Protein 6RJI (pdb70)

Structure (mmCIF, N/CA/C/O backbone):
data_6RJI
#
_entry.id   6RJI
#
_cell.length_a   30.266
_cell.length_b   43.460
_cell.length_c   126.343
_cell.angle_alpha   90.00
_cell.angle_beta   90.00
_cell.angle_gamma   90.00
#
_symmetry.space_group_name_H-M  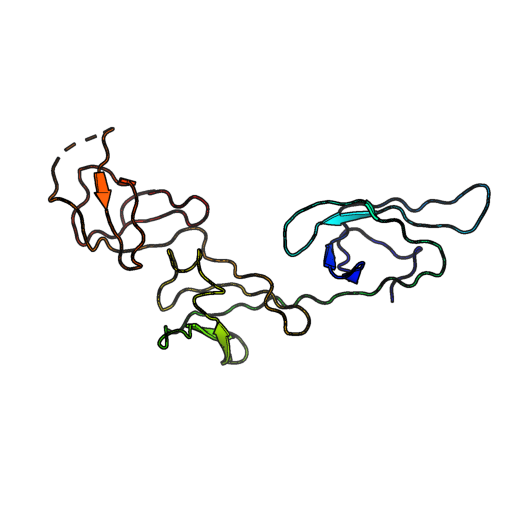 'P 21 21 21'
#
loop_
_entity.id
_entity.type
_entity.pdbx_description
1 polymer 'Elongation factor P'
2 water water
#
loop_
_atom_site.group_PDB
_atom_site.id
_atom_site.type_symbol
_atom_site.label_atom_id
_atom_site.label_alt_id
_atom_site.label_comp_id
_atom_site.label_asym_id
_atom_site.label_entity_id
_atom_site.label_seq_id
_atom_site.pdbx_PDB_ins_code
_atom_site.Cartn_x
_atom_site.Cartn_y
_atom_site.Cartn_z
_atom_site.occupancy
_atom_site.B_iso_or_equiv
_atom_site.auth_seq_id
_atom_site.auth_comp_id
_atom_site.auth_asym_id
_atom_site.auth_atom_id
_atom_site.pdbx_PDB_model_num
ATOM 1 N N . MET A 1 1 ? 15.393 -30.289 41.018 1.00 34.14 1 MET A N 1
ATOM 2 C CA . MET A 1 1 ? 15.750 -28.997 40.458 1.00 30.60 1 MET A CA 1
ATOM 3 C C . MET A 1 1 ? 17.232 -28.899 40.065 1.00 27.89 1 MET A C 1
ATOM 4 O O . MET A 1 1 ? 17.934 -29.883 40.092 1.00 31.84 1 MET A O 1
ATOM 6 N N . ILE A 1 2 ? 17.675 -27.707 39.670 1.00 27.82 2 ILE A N 1
ATOM 7 C CA . ILE A 1 2 ? 19.005 -27.487 39.102 1.00 28.93 2 ILE A CA 1
ATOM 8 C C . ILE A 1 2 ? 19.957 -26.984 40.193 1.00 30.16 2 ILE A C 1
ATOM 9 O O . ILE A 1 2 ? 19.645 -26.021 40.902 1.00 32.47 2 ILE A O 1
ATOM 14 N N . SER A 1 3 ? 21.125 -27.623 40.323 1.00 31.49 3 SER A N 1
ATOM 15 C CA . SER A 1 3 ? 22.150 -27.182 41.267 1.00 33.94 3 SER A CA 1
ATOM 16 C C . SER A 1 3 ? 22.930 -25.986 40.730 1.00 32.11 3 SER A C 1
ATOM 17 O O . SER A 1 3 ? 23.079 -25.807 39.517 1.00 33.08 3 SER A O 1
ATOM 20 N N . VAL A 1 4 ? 23.450 -25.167 41.651 1.00 30.68 4 VAL A N 1
ATOM 21 C CA . VAL A 1 4 ? 24.263 -24.025 41.261 1.00 31.83 4 VAL A CA 1
ATOM 22 C C . VAL A 1 4 ? 25.553 -24.437 40.573 1.00 30.18 4 VAL A C 1
ATOM 23 O O . VAL A 1 4 ? 26.231 -23.592 39.991 1.00 32.53 4 VAL A O 1
ATOM 27 N N . ASN A 1 5 ? 25.911 -25.715 40.624 1.00 29.13 5 ASN A N 1
ATOM 28 C CA . ASN A 1 5 ? 27.114 -26.206 39.977 1.00 28.60 5 ASN A CA 1
ATOM 29 C C . ASN A 1 5 ? 26.843 -26.771 38.586 1.00 29.58 5 ASN A C 1
ATOM 30 O O . ASN A 1 5 ? 27.786 -27.211 37.920 1.00 33.39 5 ASN A O 1
ATOM 35 N N . ASP A 1 6 ? 25.587 -26.738 38.120 1.00 27.08 6 ASP A N 1
ATOM 36 C CA . ASP A 1 6 ? 25.175 -27.375 36.867 1.00 31.75 6 ASP A CA 1
ATOM 37 C C . ASP A 1 6 ? 24.502 -26.420 35.881 1.00 28.27 6 ASP A C 1
ATOM 38 O O . ASP A 1 6 ? 23.769 -26.879 35.001 1.00 32.80 6 ASP A O 1
ATOM 43 N N . PHE A 1 7 ? 24.722 -25.111 35.992 1.00 25.48 7 PHE A N 1
ATOM 44 C CA . PHE A 1 7 ? 24.146 -24.177 35.024 1.00 24.50 7 PHE A CA 1
ATOM 45 C C . PHE A 1 7 ? 24.815 -24.306 33.656 1.00 22.74 7 PHE A C 1
ATOM 46 O O . PHE A 1 7 ? 25.987 -24.680 33.551 1.00 23.69 7 PHE A O 1
ATOM 54 N N . LYS A 1 8 ? 24.050 -23.982 32.600 1.00 20.89 8 LYS A N 1
ATOM 55 C CA . LYS A 1 8 ? 24.593 -23.829 31.251 1.00 22.88 8 LYS A CA 1
ATOM 56 C C . LYS A 1 8 ? 23.786 -22.770 30.509 1.00 18.23 8 LYS A C 1
ATOM 57 O O . LYS A 1 8 ? 22.628 -22.496 30.837 1.00 21.10 8 LYS A O 1
ATOM 63 N N . THR A 1 9 ? 24.384 -22.205 29.461 1.00 21.94 9 THR A N 1
ATOM 64 C CA . THR A 1 9 ? 23.664 -21.224 28.654 1.00 22.91 9 THR A CA 1
ATOM 65 C C . THR A 1 9 ? 22.427 -21.865 28.018 1.00 21.42 9 THR A C 1
ATOM 66 O O . THR A 1 9 ? 22.504 -22.953 27.436 1.00 23.76 9 THR A O 1
ATOM 70 N N . GLY A 1 10 ? 21.272 -21.199 28.145 1.00 19.95 10 GLY A N 1
ATOM 71 C CA . GLY A 1 10 ? 20.046 -21.638 27.508 1.00 20.98 10 GLY A CA 1
ATOM 72 C C . GLY A 1 10 ? 19.043 -22.368 28.392 1.00 19.93 10 GLY A C 1
ATOM 73 O O . GLY A 1 10 ? 17.939 -22.679 27.916 1.00 23.37 10 GLY A O 1
ATOM 74 N N . LEU A 1 11 ? 19.367 -22.658 29.653 1.00 18.57 11 LEU A N 1
ATOM 75 C CA . LEU A 1 11 ? 18.381 -23.308 30.524 1.00 18.95 11 LEU A CA 1
ATOM 76 C C . LEU A 1 11 ? 17.158 -22.415 30.748 1.00 17.28 11 LEU A C 1
ATOM 77 O O . LEU A 1 11 ? 17.270 -21.184 30.822 1.00 19.01 11 LEU A O 1
ATOM 82 N N A THR A 1 12 ? 15.980 -23.044 30.851 0.80 17.34 12 THR A N 1
ATOM 83 N N B THR A 1 12 ? 15.990 -23.043 30.884 0.20 16.74 12 THR A N 1
ATOM 84 C CA A THR A 1 12 ? 14.736 -22.338 31.159 0.80 18.80 12 THR A CA 1
ATOM 85 C CA B THR A 1 12 ? 14.741 -22.339 31.159 0.20 16.71 12 THR A CA 1
ATOM 86 C C A THR A 1 12 ? 14.287 -22.644 32.593 0.80 18.53 12 THR A C 1
ATOM 87 C C B THR A 1 12 ? 14.267 -22.671 32.572 0.20 15.86 12 THR A C 1
ATOM 88 O O A THR A 1 12 ? 14.261 -23.809 33.013 0.80 19.98 12 THR A O 1
ATOM 89 O O B THR A 1 12 ? 14.159 -23.849 32.934 0.20 16.45 12 THR A O 1
ATOM 96 N N A ILE A 1 13 ? 13.957 -21.588 33.349 0.80 18.15 13 ILE A N 1
ATOM 97 N N B ILE A 1 13 ? 13.987 -21.633 33.368 0.20 16.92 13 ILE A N 1
ATOM 98 C CA A ILE A 1 13 ? 13.727 -21.689 34.791 0.80 18.15 13 ILE A CA 1
ATOM 99 C CA B ILE A 1 13 ? 13.678 -21.784 34.789 0.20 17.88 13 ILE A CA 1
ATOM 100 C C A ILE A 1 13 ? 12.560 -20.799 35.225 0.80 18.33 13 ILE A C 1
ATOM 101 C C B ILE A 1 13 ? 12.492 -20.900 35.168 0.20 18.36 13 ILE A C 1
ATOM 102 O O A ILE A 1 13 ? 12.235 -19.791 34.590 0.80 18.24 13 ILE A O 1
ATOM 103 O O B ILE A 1 13 ? 12.082 -20.008 34.425 0.20 18.14 13 ILE A O 1
ATOM 112 N N . SER A 1 14 ? 11.956 -21.159 36.362 1.00 19.68 14 SER A N 1
ATOM 113 C CA . SER A 1 14 ? 10.917 -20.341 36.998 1.00 19.51 14 SER A CA 1
ATOM 114 C C . SER A 1 14 ? 11.448 -19.767 38.311 1.00 22.44 14 SER A C 1
ATOM 115 O O . SER A 1 14 ? 11.864 -20.526 39.195 1.00 24.60 14 SER A O 1
ATOM 118 N N . VAL A 1 15 ? 11.416 -18.438 38.448 1.00 20.42 15 VAL A N 1
ATOM 119 C CA . VAL A 1 15 ? 11.849 -17.772 39.683 1.00 20.69 15 VAL A CA 1
ATOM 120 C C . VAL A 1 15 ? 11.116 -16.437 39.829 1.00 21.51 15 VAL A C 1
ATOM 121 O O . VAL A 1 15 ? 10.839 -15.754 38.839 1.00 20.32 15 VAL A O 1
ATOM 125 N N . ASP A 1 16 ? 10.780 -16.075 41.075 1.00 23.88 16 ASP A N 1
ATOM 126 C CA . ASP A 1 16 ? 10.118 -14.800 41.375 1.00 24.28 16 ASP A CA 1
ATOM 127 C C . ASP A 1 16 ? 8.855 -14.595 40.530 1.00 23.25 16 ASP A C 1
ATOM 128 O O . ASP A 1 16 ? 8.560 -13.492 40.059 1.00 26.46 16 ASP A O 1
ATOM 133 N N . ASN A 1 17 ? 8.101 -15.679 40.341 1.00 22.47 17 ASN A N 1
ATOM 134 C CA . ASN A 1 17 ? 6.808 -15.640 39.649 1.00 23.01 17 ASN A CA 1
ATOM 135 C C . ASN A 1 17 ? 6.904 -15.142 38.204 1.00 23.98 17 ASN A C 1
ATOM 136 O O . ASN A 1 17 ? 6.007 -14.466 37.690 1.00 26.43 17 ASN A O 1
ATOM 141 N N . ALA A 1 18 ? 8.000 -15.510 37.545 1.00 20.85 18 ALA A N 1
ATOM 142 C CA . ALA A 1 18 ? 8.212 -15.286 36.118 1.00 21.66 18 ALA A CA 1
ATOM 143 C C . ALA A 1 18 ? 8.964 -16.484 35.548 1.00 19.12 18 ALA A C 1
ATOM 144 O O . ALA A 1 18 ? 9.535 -17.288 36.291 1.00 19.50 18 ALA A O 1
ATOM 146 N N . ILE A 1 19 ? 8.947 -16.617 34.216 1.00 17.91 19 ILE A N 1
ATOM 147 C CA . ILE A 1 19 ? 9.718 -17.657 33.530 1.00 17.90 19 ILE A CA 1
ATOM 148 C C . ILE A 1 19 ? 10.805 -16.999 32.686 1.00 17.15 19 ILE A C 1
ATOM 149 O O . ILE A 1 19 ? 10.596 -15.914 32.120 1.00 16.97 19 ILE A O 1
ATOM 154 N N . TRP A 1 20 ? 11.973 -17.646 32.627 1.00 16.96 20 TRP A N 1
ATOM 155 C CA . TRP A 1 20 ? 13.197 -17.005 32.145 1.00 15.99 20 TRP A CA 1
ATOM 156 C C . TRP A 1 20 ? 14.086 -17.988 31.392 1.00 14.67 20 TRP A C 1
ATOM 157 O O . TRP A 1 20 ? 14.067 -19.205 31.644 1.00 16.77 20 TRP A O 1
ATOM 168 N N . LYS A 1 21 ? 14.915 -17.421 30.502 1.00 16.37 21 LYS A N 1
ATOM 169 C CA . LYS A 1 21 ? 16.023 -18.132 29.860 1.00 15.45 21 LYS A CA 1
ATOM 170 C C . LYS A 1 21 ? 17.370 -17.573 30.336 1.00 15.21 21 LYS A C 1
ATOM 171 O O . LYS A 1 21 ? 17.553 -16.353 30.431 1.00 16.64 21 LYS A O 1
ATOM 177 N N A VAL A 1 22 ? 18.298 -18.475 30.659 0.73 16.24 22 VAL A N 1
ATOM 178 N N B VAL A 1 22 ? 18.320 -18.461 30.625 0.27 17.57 22 VAL A N 1
ATOM 179 C CA A VAL A 1 22 ? 19.665 -18.093 31.031 0.73 15.92 22 VAL A CA 1
ATOM 180 C CA B VAL A 1 22 ? 19.637 -18.040 31.114 0.27 19.16 22 VAL A CA 1
ATOM 181 C C A VAL A 1 22 ? 20.404 -17.631 29.772 0.73 17.68 22 VAL A C 1
ATOM 182 C C B VAL A 1 22 ? 20.461 -17.570 29.915 0.27 19.92 22 VAL A C 1
ATOM 183 O O A VAL A 1 22 ? 20.707 -18.447 28.890 0.73 21.34 22 VAL A O 1
ATOM 184 O O B VAL A 1 22 ? 20.966 -18.392 29.148 0.27 20.10 22 VAL A O 1
ATOM 191 N N A ILE A 1 23 ? 20.716 -16.330 29.701 0.73 15.77 23 ILE A N 1
ATOM 192 N N B ILE A 1 23 ? 20.611 -16.248 29.754 0.27 20.23 23 ILE A N 1
ATOM 193 C CA A ILE A 1 23 ? 21.443 -15.739 28.562 0.73 18.81 23 ILE A CA 1
ATOM 194 C CA B ILE A 1 23 ? 21.497 -15.711 28.715 0.27 23.15 23 ILE A CA 1
ATOM 195 C C A ILE A 1 23 ? 22.958 -15.845 28.736 0.73 15.11 23 ILE A C 1
ATOM 196 C C B ILE A 1 23 ? 22.939 -16.100 29.007 0.27 24.79 23 ILE A C 1
ATOM 197 O O A ILE A 1 23 ? 23.691 -15.969 27.743 0.73 16.12 23 ILE A O 1
ATOM 198 O O B ILE A 1 23 ? 23.588 -16.810 28.230 0.27 24.95 23 ILE A O 1
ATOM 207 N N A ASP A 1 24 ? 23.438 -15.801 29.984 0.73 15.40 24 ASP A N 1
ATOM 208 N N B ASP A 1 24 ? 23.460 -15.620 30.133 0.27 24.42 24 ASP A N 1
ATOM 209 C CA A ASP A 1 24 ? 24.849 -15.815 30.358 0.73 15.17 24 ASP A CA 1
ATOM 210 C CA B ASP A 1 24 ? 24.852 -15.799 30.504 0.27 25.01 24 ASP A CA 1
ATOM 211 C C A ASP A 1 24 ? 24.872 -16.028 31.866 0.73 15.88 24 ASP A C 1
ATOM 212 C C B ASP A 1 24 ? 24.917 -15.881 32.020 0.27 23.94 24 ASP A C 1
ATOM 213 O O A ASP A 1 24 ? 23.855 -15.826 32.536 0.73 15.30 24 ASP A O 1
ATOM 214 O O B ASP A 1 24 ? 24.054 -15.341 32.718 0.27 24.21 24 ASP A O 1
ATOM 223 N N A PHE A 1 25 ? 26.028 -16.437 32.392 0.73 16.28 25 PHE A N 1
ATOM 224 N N B PHE A 1 25 ? 25.940 -16.564 32.526 0.27 21.70 25 PHE A N 1
ATOM 225 C CA A PHE A 1 25 ? 26.156 -16.596 33.845 0.73 16.21 25 PHE A CA 1
ATOM 226 C CA B PHE A 1 25 ? 26.103 -16.706 33.966 0.27 18.97 25 PHE A CA 1
ATOM 227 C C A PHE A 1 25 ? 27.623 -16.751 34.220 0.73 17.13 25 PHE A C 1
ATOM 228 C C B PHE A 1 25 ? 27.586 -16.706 34.311 0.27 21.52 25 PHE A C 1
ATOM 229 O O A PHE A 1 25 ? 28.459 -17.123 33.391 0.73 18.70 25 PHE A O 1
ATOM 230 O O B PHE A 1 25 ? 28.451 -16.726 33.433 0.27 24.41 25 PHE A O 1
ATOM 245 N N A GLN A 1 26 ? 27.910 -16.510 35.507 0.73 16.81 26 GLN A N 1
ATOM 246 N N B GLN A 1 26 ? 27.868 -16.679 35.614 0.27 22.12 26 GLN A N 1
ATOM 247 C CA A GLN A 1 26 ? 29.229 -16.741 36.099 0.73 21.88 26 GLN A CA 1
ATOM 248 C CA B GLN A 1 26 ? 29.239 -16.734 36.118 0.27 23.63 26 GLN A CA 1
ATOM 249 C C A GLN A 1 26 ? 29.076 -17.649 37.316 0.73 20.85 26 GLN A C 1
ATOM 250 C C B GLN A 1 26 ? 29.215 -17.531 37.416 0.27 21.47 26 GLN A C 1
ATOM 251 O O A GLN A 1 26 ? 28.243 -17.385 38.192 0.73 22.58 26 GLN A O 1
ATOM 252 O O B GLN A 1 26 ? 28.642 -17.076 38.414 0.27 20.21 26 GLN A O 1
ATOM 263 N N A HIS A 1 27 ? 29.882 -18.709 37.378 0.73 20.52 27 HIS A N 1
ATOM 264 N N B HIS A 1 27 ? 29.821 -18.717 37.401 0.27 19.80 27 HIS A N 1
ATOM 265 C CA A HIS A 1 27 ? 29.975 -19.541 38.583 0.73 21.08 27 HIS A CA 1
ATOM 266 C CA B HIS A 1 27 ? 29.935 -19.534 38.607 0.27 18.13 27 HIS A CA 1
ATOM 267 C C A HIS A 1 27 ? 31.044 -18.935 39.489 0.73 21.57 27 HIS A C 1
ATOM 268 C C B HIS A 1 27 ? 31.029 -18.952 39.495 0.27 19.23 27 HIS A C 1
ATOM 269 O O A HIS A 1 27 ? 32.216 -18.871 39.109 0.73 25.13 27 HIS A O 1
ATOM 270 O O B HIS A 1 27 ? 32.204 -18.943 39.116 0.27 20.36 27 HIS A O 1
ATOM 283 N N . VAL A 1 28 ? 30.644 -18.466 40.670 1.00 19.57 28 VAL A N 1
ATOM 284 C CA . VAL A 1 28 ? 31.545 -17.735 41.571 1.00 19.60 28 VAL A CA 1
ATOM 285 C C . VAL A 1 28 ? 32.004 -18.631 42.716 1.00 19.86 28 VAL A C 1
ATOM 286 O O . VAL A 1 28 ? 31.181 -19.263 43.399 1.00 21.53 28 VAL A O 1
ATOM 290 N N A LYS A 1 29 ? 33.318 -18.694 42.922 0.48 24.43 29 LYS A N 1
ATOM 291 N N B LYS A 1 29 ? 33.316 -18.630 42.968 0.52 22.91 29 LYS A N 1
ATOM 292 C CA A LYS A 1 29 ? 33.929 -19.528 43.953 0.48 29.34 29 LYS A CA 1
ATOM 293 C CA B LYS A 1 29 ? 33.936 -19.303 44.109 0.52 26.51 29 LYS A CA 1
ATOM 294 C C A LYS A 1 29 ? 34.544 -18.593 44.984 0.48 31.10 29 LYS A C 1
ATOM 295 C C B LYS A 1 29 ? 34.511 -18.249 45.054 0.52 24.80 29 LYS A C 1
ATOM 296 O O A LYS A 1 29 ? 35.707 -18.187 44.846 0.48 34.64 29 LYS A O 1
ATOM 297 O O B LYS A 1 29 ? 35.571 -17.666 44.768 0.52 28.70 29 LYS A O 1
ATOM 308 N N A PRO A 1 30 ? 33.813 -18.214 46.029 0.48 32.88 30 PRO A N 1
ATOM 309 N N B PRO A 1 30 ? 33.853 -17.958 46.185 0.52 22.32 30 PRO A N 1
ATOM 310 C CA A PRO A 1 30 ? 34.314 -17.174 46.931 0.48 34.82 30 PRO A CA 1
ATOM 311 C CA B PRO A 1 30 ? 34.324 -16.869 47.057 0.52 23.94 30 PRO A CA 1
ATOM 312 C C A PRO A 1 30 ? 35.468 -17.655 47.796 0.48 37.43 30 PRO A C 1
ATOM 313 C C B PRO A 1 30 ? 35.449 -17.282 47.998 0.52 25.89 30 PRO A C 1
ATOM 314 O O A PRO A 1 30 ? 35.607 -18.844 48.113 0.48 36.50 30 PRO A O 1
ATOM 315 O O B PRO A 1 30 ? 35.216 -17.853 49.069 0.52 28.11 30 PRO A O 1
ATOM 322 N N A GLY A 1 31 ? 36.311 -16.679 48.159 0.48 38.99 31 GLY A N 1
ATOM 323 N N B GLY A 1 31 ? 36.678 -16.963 47.609 0.52 23.48 31 GLY A N 1
ATOM 324 C CA A GLY A 1 31 ? 37.316 -16.905 49.182 0.48 41.91 31 GLY A CA 1
ATOM 325 C CA B GLY A 1 31 ? 37.815 -17.411 48.385 0.52 28.55 31 GLY A CA 1
ATOM 326 C C A GLY A 1 31 ? 36.715 -17.353 50.504 0.48 42.17 31 GLY A C 1
ATOM 327 C C B GLY A 1 31 ? 37.831 -18.920 48.438 0.52 28.23 31 GLY A C 1
ATOM 328 O O A GLY A 1 31 ? 37.247 -18.250 51.155 0.48 43.75 31 GLY A O 1
ATOM 329 O O B GLY A 1 31 ? 37.874 -19.612 47.419 0.52 27.28 31 GLY A O 1
ATOM 330 N N A LYS A 1 32 ? 35.579 -16.768 50.909 0.48 41.66 32 LYS A N 1
ATOM 331 N N B LYS A 1 32 ? 37.749 -19.444 49.642 0.52 28.99 32 LYS A N 1
ATOM 332 C CA A LYS A 1 32 ? 34.805 -17.238 52.054 0.48 38.87 32 LYS A CA 1
ATOM 333 C CA B LYS A 1 32 ? 37.796 -20.871 49.857 0.52 26.23 32 LYS A CA 1
ATOM 334 C C A LYS A 1 32 ? 33.415 -17.722 51.645 0.48 36.86 32 LYS A C 1
ATOM 335 C C B LYS A 1 32 ? 36.412 -21.456 50.211 0.52 28.59 32 LYS A C 1
ATOM 336 O O A LYS A 1 32 ? 32.593 -16.936 51.159 0.48 38.91 32 LYS A O 1
ATOM 337 O O B LYS A 1 32 ? 36.328 -22.594 50.694 0.52 29.77 32 LYS A O 1
ATOM 348 N N A GLY A 1 33 ? 33.149 -19.037 51.873 0.48 31.26 33 GLY A N 1
ATOM 349 N N B GLY A 1 33 ? 35.334 -20.682 50.101 0.52 27.43 33 GLY A N 1
ATOM 350 C CA A GLY A 1 33 ? 31.821 -19.637 51.641 0.48 31.57 33 GLY A CA 1
ATOM 351 C CA B GLY A 1 33 ? 34.047 -21.089 50.628 0.52 29.04 33 GLY A CA 1
ATOM 352 C C A GLY A 1 33 ? 31.760 -20.733 50.578 0.48 27.13 33 GLY A C 1
ATOM 353 C C B GLY A 1 33 ? 33.048 -21.492 49.568 0.52 28.45 33 GLY A C 1
ATOM 354 O O A GLY A 1 33 ? 32.761 -21.129 49.980 0.48 27.09 33 GLY A O 1
ATOM 355 O O B GLY A 1 33 ? 33.398 -21.895 48.459 0.52 29.70 33 GLY A O 1
ATOM 356 N N A SER A 1 34 ? 30.543 -21.227 50.354 0.48 27.96 34 SER A N 1
ATOM 357 N N B SER A 1 34 ? 31.768 -21.349 49.933 0.52 23.17 34 SER A N 1
ATOM 358 C CA A SER A 1 34 ? 30.229 -22.122 49.247 0.48 26.51 34 SER A CA 1
ATOM 359 C CA B SER A 1 34 ? 30.681 -21.993 49.202 0.52 24.95 34 SER A CA 1
ATOM 360 C C A SER A 1 34 ? 30.036 -21.350 47.931 0.48 25.62 34 SER A C 1
ATOM 361 C C B SER A 1 34 ? 30.319 -21.234 47.927 0.52 24.68 34 SER A C 1
ATOM 362 O O A SER A 1 34 ? 29.773 -20.144 47.917 0.48 28.39 34 SER A O 1
ATOM 363 O O B SER A 1 34 ? 30.021 -20.036 47.955 0.52 28.97 34 SER A O 1
ATOM 368 N N A ALA A 1 35 ? 30.162 -22.074 46.816 0.48 26.02 35 ALA A N 1
ATOM 369 N N B ALA A 1 35 ? 30.346 -21.953 46.809 0.52 25.08 35 ALA A N 1
ATOM 370 C CA A ALA A 1 35 ? 30.061 -21.464 45.492 0.48 24.51 35 ALA A CA 1
ATOM 371 C CA B ALA A 1 35 ? 30.115 -21.370 45.493 0.52 22.65 35 ALA A CA 1
ATOM 372 C C A ALA A 1 35 ? 28.618 -21.078 45.162 0.48 21.68 35 ALA A C 1
ATOM 373 C C B ALA A 1 35 ? 28.656 -20.949 45.296 0.52 20.17 35 ALA A C 1
ATOM 374 O O A ALA A 1 35 ? 27.663 -21.720 45.604 0.48 24.89 35 ALA A O 1
ATOM 375 O O B ALA A 1 35 ? 27.733 -21.446 45.947 0.52 22.34 35 ALA A O 1
ATOM 378 N N . PHE A 1 36 ? 28.461 -20.018 44.362 1.00 18.67 36 PHE A N 1
ATOM 379 C CA . PHE A 1 36 ? 27.134 -19.554 43.965 1.00 17.52 36 PHE A CA 1
ATOM 380 C C . PHE A 1 36 ? 27.173 -19.115 42.498 1.00 18.46 36 PHE A C 1
ATOM 381 O O . PHE A 1 36 ? 28.227 -19.133 41.861 1.00 20.11 36 PHE A O 1
ATOM 389 N N . VAL A 1 37 ? 26.015 -18.722 41.957 1.00 16.17 37 VAL A N 1
ATOM 390 C CA . VAL A 1 37 ? 25.893 -18.321 40.551 1.00 16.22 37 VAL A CA 1
ATOM 391 C C . VAL A 1 37 ? 25.304 -16.915 40.458 1.00 17.62 37 VAL A C 1
ATOM 392 O O . VAL A 1 37 ? 24.284 -16.626 41.093 1.00 19.77 37 VAL A O 1
ATOM 396 N N . ARG A 1 38 ? 25.903 -16.063 39.613 1.00 16.08 38 ARG A N 1
ATOM 397 C CA . ARG A 1 38 ? 25.281 -14.813 39.169 1.00 16.58 38 ARG A CA 1
ATOM 398 C C . ARG A 1 38 ? 24.864 -14.979 37.710 1.00 15.92 38 ARG A C 1
ATOM 399 O O . ARG A 1 38 ? 25.710 -15.261 36.862 1.00 18.75 38 ARG A O 1
ATOM 407 N N . SER A 1 39 ? 23.569 -14.817 37.425 1.00 17.25 39 SER A N 1
ATOM 408 C CA . SER A 1 39 ? 23.028 -15.087 36.095 1.00 16.01 39 SER A CA 1
ATOM 409 C C . SER A 1 39 ? 22.351 -13.855 35.493 1.00 16.34 39 SER A C 1
ATOM 410 O O . SER A 1 39 ? 21.773 -13.016 36.209 1.00 21.94 39 SER A O 1
ATOM 413 N N . LYS A 1 40 ? 22.412 -13.782 34.153 1.00 16.24 40 LYS A N 1
ATOM 414 C CA . LYS A 1 40 ? 21.672 -12.830 33.332 1.00 15.75 40 LYS A CA 1
ATOM 415 C C . LYS A 1 40 ? 20.495 -13.574 32.702 1.00 15.09 40 LYS A C 1
ATOM 416 O O . LYS A 1 40 ? 20.699 -14.512 31.911 1.00 17.41 40 LYS A O 1
ATOM 422 N N . LEU A 1 41 ? 19.271 -13.137 33.019 1.00 15.02 41 LEU A N 1
ATOM 423 C CA . LEU A 1 41 ? 18.042 -13.827 32.635 1.00 16.43 41 LEU A CA 1
ATOM 424 C C . LEU A 1 41 ? 17.175 -12.962 31.721 1.00 14.86 41 LEU A C 1
ATOM 425 O O . LEU A 1 41 ? 16.999 -11.758 31.970 1.00 16.21 41 LEU A O 1
ATOM 430 N N . ARG A 1 42 ? 16.609 -13.581 30.668 1.00 15.38 42 ARG A N 1
ATOM 431 C CA . ARG A 1 42 ? 15.622 -12.929 29.807 1.00 15.70 42 ARG A CA 1
ATOM 432 C C . ARG A 1 42 ? 14.211 -13.440 30.113 1.00 14.50 42 ARG A C 1
ATOM 433 O O . ARG A 1 42 ? 13.960 -14.654 30.066 1.00 15.66 42 ARG A O 1
ATOM 441 N N A ASN A 1 43 ? 13.284 -12.516 30.403 0.74 15.48 43 ASN A N 1
ATOM 442 N N B ASN A 1 43 ? 13.307 -12.513 30.433 0.26 17.79 43 ASN A N 1
ATOM 443 C CA A ASN A 1 43 ? 11.899 -12.883 30.702 0.74 16.38 43 ASN A CA 1
ATOM 444 C CA B ASN A 1 43 ? 11.912 -12.850 30.683 0.26 21.44 43 ASN A CA 1
ATOM 445 C C A ASN A 1 43 ? 11.230 -13.400 29.424 0.74 16.84 43 ASN A C 1
ATOM 446 C C B ASN A 1 43 ? 11.261 -13.264 29.368 0.26 23.18 43 ASN A C 1
ATOM 447 O O A ASN A 1 43 ? 11.173 -12.686 28.414 0.74 18.44 43 ASN A O 1
ATOM 448 O O B ASN A 1 43 ? 11.223 -12.480 28.413 0.26 24.83 43 ASN A O 1
ATOM 457 N N A LEU A 1 44 ? 10.720 -14.638 29.467 0.74 17.56 44 LEU A N 1
ATOM 458 N N B LEU A 1 44 ? 10.752 -14.497 29.321 0.26 23.29 44 LEU A N 1
ATOM 459 C CA A LEU A 1 44 ? 10.159 -15.277 28.278 0.74 19.98 44 LEU A CA 1
ATOM 460 C CA B LEU A 1 44 ? 10.200 -15.027 28.078 0.26 23.72 44 LEU A CA 1
ATOM 461 C C A LEU A 1 44 ? 8.812 -14.698 27.870 0.74 27.32 44 LEU A C 1
ATOM 462 C C B LEU A 1 44 ? 8.943 -14.280 27.651 0.26 24.52 44 LEU A C 1
ATOM 463 O O A LEU A 1 44 ? 8.287 -15.074 26.815 0.74 29.62 44 LEU A O 1
ATOM 464 O O B LEU A 1 44 ? 8.668 -14.167 26.449 0.26 23.78 44 LEU A O 1
ATOM 473 N N A ARG A 1 45 ? 8.244 -13.801 28.672 0.36 26.84 45 ARG A N 1
ATOM 474 N N B ARG A 1 45 ? 8.174 -13.761 28.610 0.64 25.09 45 ARG A N 1
ATOM 475 C CA A ARG A 1 45 ? 7.021 -13.099 28.312 0.36 28.27 45 ARG A CA 1
ATOM 476 C CA B ARG A 1 45 ? 6.950 -13.052 28.258 0.64 30.47 45 ARG A CA 1
ATOM 477 C C A ARG A 1 45 ? 7.278 -11.729 27.704 0.36 31.27 45 ARG A C 1
ATOM 478 C C B ARG A 1 45 ? 7.232 -11.660 27.700 0.64 34.91 45 ARG A C 1
ATOM 479 O O A ARG A 1 45 ? 6.630 -11.366 26.717 0.36 36.68 45 ARG A O 1
ATOM 480 O O B ARG A 1 45 ? 6.590 -11.240 26.731 0.64 41.35 45 ARG A O 1
ATOM 495 N N A THR A 1 46 ? 8.221 -10.965 28.260 0.74 30.09 46 THR A N 1
ATOM 496 N N B THR A 1 46 ? 8.193 -10.935 28.280 0.26 33.21 46 THR A N 1
ATOM 497 C CA A THR A 1 46 ? 8.371 -9.553 27.932 0.74 30.43 46 THR A CA 1
ATOM 498 C CA B THR A 1 46 ? 8.382 -9.522 27.972 0.26 31.78 46 THR A CA 1
ATOM 499 C C A THR A 1 46 ? 9.660 -9.210 27.205 0.74 28.34 46 THR A C 1
ATOM 500 C C B THR A 1 46 ? 9.665 -9.199 27.222 0.26 28.26 46 THR A C 1
ATOM 501 O O A THR A 1 46 ? 9.727 -8.153 26.571 0.74 30.91 46 THR A O 1
ATOM 502 O O B THR A 1 46 ? 9.728 -8.151 26.571 0.26 29.62 46 THR A O 1
ATOM 509 N N . GLY A 1 47 ? 10.684 -10.049 27.299 1.00 22.94 47 GLY A N 1
ATOM 510 C CA . GLY A 1 47 ? 11.985 -9.714 26.762 1.00 21.62 47 GLY A CA 1
ATOM 511 C C . GLY A 1 47 ? 12.875 -8.876 27.659 1.00 20.21 47 GLY A C 1
ATOM 512 O O . GLY A 1 47 ? 14.021 -8.610 27.272 1.00 21.44 47 GLY A O 1
ATOM 513 N N . ALA A 1 48 ? 12.403 -8.460 28.841 1.00 20.29 48 ALA A N 1
ATOM 514 C CA . ALA A 1 48 ? 13.246 -7.738 29.797 1.00 22.75 48 ALA A CA 1
ATOM 515 C C . ALA A 1 48 ? 14.395 -8.616 30.308 1.00 19.21 48 ALA A C 1
ATOM 516 O O . ALA A 1 48 ? 14.283 -9.840 30.387 1.00 19.04 48 ALA A O 1
ATOM 518 N N A ILE A 1 49 ? 15.501 -7.975 30.677 0.39 18.90 49 ILE A N 1
ATOM 519 N N B ILE A 1 49 ? 15.506 -7.968 30.660 0.61 21.86 49 ILE A N 1
ATOM 520 C CA A ILE A 1 49 ? 16.672 -8.675 31.197 0.39 17.34 49 ILE A CA 1
ATOM 521 C CA B ILE A 1 49 ? 16.702 -8.645 31.158 0.61 24.63 49 ILE A CA 1
ATOM 522 C C A ILE A 1 49 ? 16.954 -8.205 32.613 0.39 17.64 49 ILE A C 1
ATOM 523 C C B ILE A 1 49 ? 16.984 -8.188 32.584 0.61 25.72 49 ILE A C 1
ATOM 524 O O A ILE A 1 49 ? 17.030 -6.997 32.863 0.39 21.67 49 ILE A O 1
ATOM 525 O O B ILE A 1 49 ? 17.059 -6.982 32.845 0.61 30.01 49 ILE A O 1
ATOM 534 N N A GLN A 1 50 ? 17.129 -9.161 33.530 0.39 16.27 50 GLN A N 1
ATOM 535 N N B GLN A 1 50 ? 17.170 -9.148 33.489 0.61 23.29 50 GLN A N 1
ATOM 536 C CA A GLN A 1 50 ? 17.459 -8.871 34.920 0.39 18.06 50 GLN A CA 1
ATOM 537 C CA B GLN A 1 50 ? 17.467 -8.885 34.897 0.61 21.67 50 GLN A CA 1
ATOM 538 C C A GLN A 1 50 ? 18.536 -9.830 35.406 0.39 17.39 50 GLN A C 1
ATOM 539 C C B GLN A 1 50 ? 18.562 -9.824 35.384 0.61 18.87 50 GLN A C 1
ATOM 540 O O A GLN A 1 50 ? 18.634 -10.969 34.940 0.39 17.16 50 GLN A O 1
ATOM 541 O O B GLN A 1 50 ? 18.681 -10.959 34.916 0.61 19.09 50 GLN A O 1
ATOM 552 N N . GLU A 1 51 ? 19.324 -9.367 36.375 1.00 17.53 51 GLU A N 1
ATOM 553 C CA . GLU A 1 51 ? 20.299 -10.220 37.048 1.00 18.29 51 GLU A CA 1
ATOM 554 C C . GLU A 1 51 ? 19.652 -10.948 38.229 1.00 20.25 51 GLU A C 1
ATOM 555 O O . GLU A 1 51 ? 18.837 -10.371 38.960 1.00 22.62 51 GLU A O 1
ATOM 561 N N . LYS A 1 52 ? 20.005 -12.230 38.402 1.00 18.10 52 LYS A N 1
ATOM 562 C CA . LYS A 1 52 ? 19.555 -12.997 39.566 1.00 19.19 52 LYS A CA 1
ATOM 563 C C . LYS A 1 52 ? 20.701 -13.833 40.132 1.00 18.67 52 LYS A C 1
ATOM 564 O O . LYS A 1 52 ? 21.457 -14.459 39.381 1.00 20.13 52 LYS A O 1
ATOM 570 N N A THR A 1 53 ? 20.817 -13.848 41.461 0.73 20.01 53 THR A N 1
ATOM 571 N N B THR A 1 53 ? 20.813 -13.855 41.460 0.27 22.10 53 THR A N 1
ATOM 572 C CA A THR A 1 53 ? 21.845 -14.616 42.148 0.73 17.95 53 THR A CA 1
ATOM 573 C CA B THR A 1 53 ? 21.845 -14.616 42.152 0.27 25.14 53 THR A CA 1
ATOM 574 C C A THR A 1 53 ? 21.215 -15.838 42.801 0.73 18.40 53 THR A C 1
ATOM 575 C C B THR A 1 53 ? 21.220 -15.833 42.823 0.27 28.08 53 THR A C 1
ATOM 576 O O A THR A 1 53 ? 20.173 -15.731 43.468 0.73 21.30 53 THR A O 1
ATOM 577 O O B THR A 1 53 ? 20.196 -15.715 43.507 0.27 29.37 53 THR A O 1
ATOM 584 N N A PHE A 1 54 ? 21.852 -16.991 42.623 0.73 17.19 54 PHE A N 1
ATOM 585 N N B PHE A 1 54 ? 21.841 -16.995 42.629 0.27 29.00 54 PHE A N 1
ATOM 586 C CA A PHE A 1 54 ? 21.405 -18.246 43.221 0.73 21.35 54 PHE A CA 1
ATOM 587 C CA B PHE A 1 54 ? 21.409 -18.246 43.242 0.27 31.44 54 PHE A CA 1
ATOM 588 C C A PHE A 1 54 ? 22.490 -18.735 44.177 0.73 21.91 54 PHE A C 1
ATOM 589 C C B PHE A 1 54 ? 22.532 -18.755 44.136 0.27 33.49 54 PHE A C 1
ATOM 590 O O A PHE A 1 54 ? 23.639 -18.937 43.773 0.73 20.59 54 PHE A O 1
ATOM 591 O O B PHE A 1 54 ? 23.616 -19.087 43.646 0.27 33.68 54 PHE A O 1
ATOM 606 N N A ARG A 1 55 ? 22.133 -18.899 45.447 0.73 30.26 55 ARG A N 1
ATOM 607 N N B ARG A 1 55 ? 22.273 -18.818 45.439 0.27 36.32 55 ARG A N 1
ATOM 608 C CA A ARG A 1 55 ? 23.108 -19.255 46.470 0.73 34.89 55 ARG A CA 1
ATOM 609 C CA B ARG A 1 55 ? 23.293 -19.196 46.407 0.27 38.04 55 ARG A CA 1
ATOM 610 C C A ARG A 1 55 ? 23.191 -20.770 46.634 0.73 36.11 55 ARG A C 1
ATOM 611 C C B ARG A 1 55 ? 23.341 -20.711 46.600 0.27 39.13 55 ARG A C 1
ATOM 612 O O A ARG A 1 55 ? 22.286 -21.509 46.249 0.73 39.96 55 ARG A O 1
ATOM 613 O O B ARG A 1 55 ? 22.463 -21.452 46.158 0.27 38.10 55 ARG A O 1
ATOM 628 N N A ALA A 1 56 ? 24.310 -21.236 47.189 0.73 41.51 56 ALA A N 1
ATOM 629 N N B ALA A 1 56 ? 24.398 -21.171 47.269 0.27 41.21 56 ALA A N 1
ATOM 630 C CA A ALA A 1 56 ? 24.522 -22.676 47.269 0.73 43.96 56 ALA A CA 1
ATOM 631 C CA B ALA A 1 56 ? 24.610 -22.603 47.431 0.27 43.16 56 ALA A CA 1
ATOM 632 C C A ALA A 1 56 ? 23.411 -23.331 48.078 0.73 42.33 56 ALA A C 1
ATOM 633 C C B ALA A 1 56 ? 23.466 -23.231 48.215 0.27 43.66 56 ALA A C 1
ATOM 634 O O A ALA A 1 56 ? 22.974 -22.803 49.104 0.73 41.15 56 ALA A O 1
ATOM 635 O O B ALA A 1 56 ? 22.898 -22.615 49.120 0.27 43.12 56 ALA A O 1
ATOM 638 N N A GLY A 1 57 ? 22.928 -24.467 47.578 0.50 43.73 57 GLY A N 1
ATOM 639 N N B GLY A 1 57 ? 23.128 -24.469 47.858 0.50 44.48 57 GLY A N 1
ATOM 640 C CA A GLY A 1 57 ? 21.846 -25.199 48.202 0.50 43.67 57 GLY A CA 1
ATOM 641 C CA B GLY A 1 57 ? 22.003 -25.149 48.457 0.50 42.64 57 GLY A CA 1
ATOM 642 C C A GLY A 1 57 ? 20.448 -24.752 47.829 0.50 44.78 57 GLY A C 1
ATOM 643 C C B GLY A 1 57 ? 20.650 -24.749 47.912 0.50 42.24 57 GLY A C 1
ATOM 644 O O A GLY A 1 57 ? 19.486 -25.223 48.446 0.50 47.20 57 GLY A O 1
ATOM 645 O O B GLY A 1 57 ? 19.670 -25.464 48.156 0.50 44.02 57 GLY A O 1
ATOM 646 N N A GLU A 1 58 ? 20.296 -23.888 46.819 0.50 44.46 58 GLU A N 1
ATOM 647 N N B GLU A 1 58 ? 20.555 -23.630 47.195 0.50 41.99 58 GLU A N 1
ATOM 648 C CA A GLU A 1 58 ? 19.018 -23.207 46.604 0.50 43.74 58 GLU A CA 1
ATOM 649 C CA B GLU A 1 58 ? 19.304 -23.267 46.542 0.50 42.96 58 GLU A CA 1
ATOM 650 C C A GLU A 1 58 ? 18.003 -24.047 45.831 0.50 41.93 58 GLU A C 1
ATOM 651 C C B GLU A 1 58 ? 19.022 -24.231 45.402 0.50 43.14 58 GLU A C 1
ATOM 652 O O A GLU A 1 58 ? 16.799 -23.951 46.099 0.50 42.43 58 GLU A O 1
ATOM 653 O O B GLU A 1 58 ? 19.896 -24.504 44.575 0.50 43.11 58 GLU A O 1
ATOM 664 N N A LYS A 1 59 ? 18.455 -24.831 44.848 0.50 39.21 59 LYS A N 1
ATOM 665 N N B LYS A 1 59 ? 17.801 -24.744 45.361 0.50 42.96 59 LYS A N 1
ATOM 666 C CA A LYS A 1 59 ? 17.590 -25.721 44.065 0.50 41.65 59 LYS A CA 1
ATOM 667 C CA B LYS A 1 59 ? 17.338 -25.569 44.255 0.50 42.79 59 LYS A CA 1
ATOM 668 C C A LYS A 1 59 ? 16.629 -24.990 43.122 0.50 39.00 59 LYS A C 1
ATOM 669 C C B LYS A 1 59 ? 16.555 -24.687 43.288 0.50 38.19 59 LYS A C 1
ATOM 670 O O A LYS A 1 59 ? 15.421 -24.924 43.370 0.50 40.70 59 LYS A O 1
ATOM 671 O O B LYS A 1 59 ? 15.590 -24.018 43.678 0.50 38.77 59 LYS A O 1
ATOM 682 N N A VAL A 1 60 ? 17.160 -24.487 42.008 0.50 34.42 60 VAL A N 1
ATOM 683 N N B VAL A 1 60 ? 16.992 -24.670 42.038 0.50 33.01 60 VAL A N 1
ATOM 684 C CA A VAL A 1 60 ? 16.390 -23.669 41.078 0.50 30.17 60 VAL A CA 1
ATOM 685 C CA B VAL A 1 60 ? 16.453 -23.770 41.029 0.50 27.85 60 VAL A CA 1
ATOM 686 C C A VAL A 1 60 ? 15.342 -24.516 40.358 0.50 23.93 60 VAL A C 1
ATOM 687 C C B VAL A 1 60 ? 15.402 -24.531 40.227 0.50 25.46 60 VAL A C 1
ATOM 688 O O A VAL A 1 60 ? 15.623 -25.636 39.918 0.50 24.69 60 VAL A O 1
ATOM 689 O O B VAL A 1 60 ? 15.699 -25.571 39.630 0.50 26.95 60 VAL A O 1
ATOM 696 N N A GLU A 1 61 ? 14.134 -23.967 40.199 0.68 20.28 61 GLU A N 1
ATOM 697 N N B GLU A 1 61 ? 14.175 -24.016 40.202 0.32 25.17 61 GLU A N 1
ATOM 698 C CA A GLU A 1 61 ? 13.006 -24.711 39.604 0.68 19.48 61 GLU A CA 1
ATOM 699 C CA B GLU A 1 61 ? 13.056 -24.756 39.617 0.32 25.15 61 GLU A CA 1
ATOM 700 C C A GLU A 1 61 ? 13.057 -24.693 38.074 0.68 19.16 61 GLU A C 1
ATOM 701 C C B GLU A 1 61 ? 13.107 -24.704 38.090 0.32 22.54 61 GLU A C 1
ATOM 702 O O A GLU A 1 61 ? 13.002 -23.612 37.480 0.68 20.06 61 GLU A O 1
ATOM 703 O O B GLU A 1 61 ? 13.146 -23.609 37.519 0.32 23.36 61 GLU A O 1
ATOM 714 N N . PRO A 1 62 ? 13.110 -25.849 37.404 1.00 19.04 62 PRO A N 1
ATOM 715 C CA . PRO A 1 62 ? 13.057 -25.839 35.929 1.00 19.73 62 PRO A CA 1
ATOM 716 C C . PRO A 1 62 ? 11.665 -25.494 35.396 1.00 21.20 62 PRO A C 1
ATOM 717 O O . PRO A 1 62 ? 10.639 -25.705 36.054 1.00 23.38 62 PRO A O 1
ATOM 721 N N A ALA A 1 63 ? 11.634 -25.008 34.153 0.19 18.63 63 ALA A N 1
ATOM 722 N N B ALA A 1 63 ? 11.653 -24.915 34.189 0.81 18.63 63 ALA A N 1
ATOM 723 C CA A ALA A 1 63 ? 10.382 -24.689 33.471 0.19 16.36 63 ALA A CA 1
ATOM 724 C CA B ALA A 1 63 ? 10.429 -24.613 33.454 0.81 18.61 63 ALA A CA 1
ATOM 725 C C A ALA A 1 63 ? 10.398 -25.268 32.063 0.19 15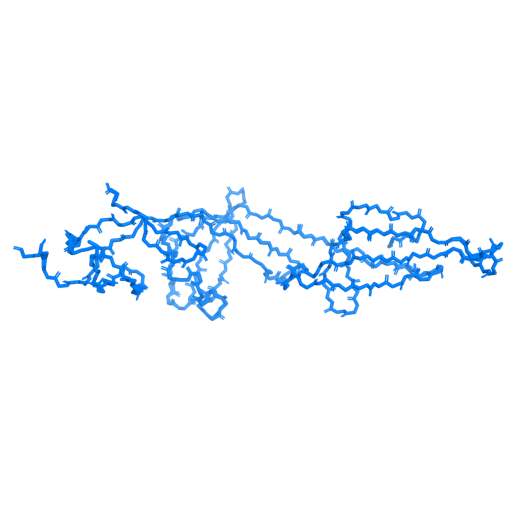.65 63 ALA A C 1
ATOM 726 C C B ALA A 1 63 ? 10.517 -25.248 32.076 0.81 21.65 63 ALA A C 1
ATOM 727 O O A ALA A 1 63 ? 11.325 -25.003 31.290 0.19 14.78 63 ALA A O 1
ATOM 728 O O B ALA A 1 63 ? 11.585 -25.254 31.455 0.81 27.67 63 ALA A O 1
ATOM 731 N N A MET A 1 64 ? 9.367 -26.041 31.723 0.81 18.17 64 MET A N 1
ATOM 732 N N B MET A 1 64 ? 9.397 -25.778 31.597 0.19 22.21 64 MET A N 1
ATOM 733 C CA A MET A 1 64 ? 9.276 -26.680 30.408 0.81 18.38 64 MET A CA 1
ATOM 734 C CA B MET A 1 64 ? 9.342 -26.427 30.294 0.19 21.24 64 MET A CA 1
ATOM 735 C C A MET A 1 64 ? 8.341 -25.886 29.498 0.81 19.29 64 MET A C 1
ATOM 736 C C B MET A 1 64 ? 8.388 -25.661 29.389 0.19 19.20 64 MET A C 1
ATOM 737 O O A MET A 1 64 ? 7.152 -25.739 29.795 0.81 22.00 64 MET A O 1
ATOM 738 O O B MET A 1 64 ? 7.273 -25.322 29.798 0.19 18.25 64 MET A O 1
ATOM 747 N N A ILE A 1 65 ? 8.864 -25.385 28.387 0.81 18.99 65 ILE A N 1
ATOM 748 N N B ILE A 1 65 ? 8.826 -25.393 28.163 0.19 18.37 65 ILE A N 1
ATOM 749 C CA A ILE A 1 65 ? 8.036 -24.690 27.396 0.81 23.94 65 ILE A CA 1
ATOM 750 C CA B ILE A 1 65 ? 8.085 -24.557 27.222 0.19 15.47 65 ILE A CA 1
ATOM 751 C C A ILE A 1 65 ? 7.679 -25.642 26.251 0.81 22.85 65 ILE A C 1
ATOM 752 C C B ILE A 1 65 ? 7.683 -25.414 26.028 0.19 17.07 65 ILE A C 1
ATOM 753 O O A ILE A 1 65 ? 8.557 -26.317 25.688 0.81 28.11 65 ILE A O 1
ATOM 754 O O B ILE A 1 65 ? 8.534 -25.802 25.216 0.19 19.08 65 ILE A O 1
ATOM 763 N N . GLU A 1 66 ? 6.389 -25.705 25.915 1.00 19.62 66 GLU A N 1
ATOM 764 C CA . GLU A 1 66 ? 5.874 -26.476 24.781 1.00 19.27 66 GLU A CA 1
ATOM 765 C C . GLU A 1 66 ? 5.726 -25.567 23.561 1.00 20.14 66 GLU A C 1
ATOM 766 O O . GLU A 1 66 ? 5.122 -24.499 23.658 1.00 23.38 66 GLU A O 1
ATOM 772 N N . ASN A 1 67 ? 6.282 -25.977 22.416 0.84 17.37 67 ASN A N 1
ATOM 773 C CA . ASN A 1 67 ? 6.147 -25.224 21.167 0.84 18.60 67 ASN A CA 1
ATOM 774 C C . ASN A 1 67 ? 5.434 -26.102 20.141 0.84 20.34 67 ASN A C 1
ATOM 775 O O . ASN A 1 67 ? 5.920 -27.187 19.811 0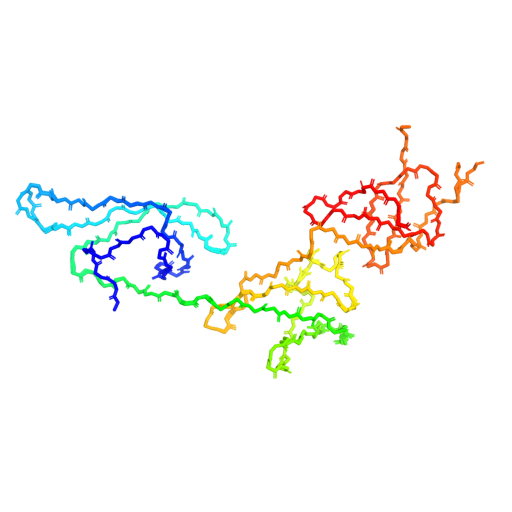.84 28.01 67 ASN A O 1
ATOM 780 N N . ARG A 1 68 ? 4.281 -25.646 19.643 1.00 16.91 68 ARG A N 1
ATOM 781 C CA . ARG A 1 68 ? 3.445 -26.447 18.742 1.00 17.84 68 ARG A CA 1
ATOM 782 C C . ARG A 1 68 ? 3.178 -25.755 17.404 1.00 18.17 68 ARG A C 1
ATOM 783 O O . ARG A 1 68 ? 2.829 -24.573 17.368 1.00 17.74 68 ARG A O 1
ATOM 791 N N . ARG A 1 69 ? 3.308 -26.512 16.304 1.00 19.63 69 ARG A N 1
ATOM 792 C CA . ARG A 1 69 ? 2.828 -26.077 14.985 1.00 17.97 69 ARG A CA 1
ATOM 793 C C . ARG A 1 69 ? 1.311 -26.255 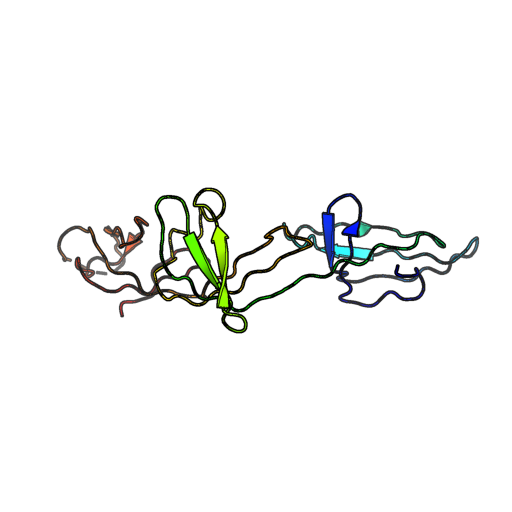14.916 1.00 16.93 69 ARG A C 1
ATOM 794 O O . ARG A 1 69 ? 0.808 -27.384 15.044 1.00 19.08 69 ARG A O 1
ATOM 802 N N . MET A 1 70 ? 0.578 -25.158 14.688 1.00 17.85 70 MET A N 1
ATOM 803 C CA . MET A 1 70 ? -0.886 -25.149 14.657 1.00 18.29 70 MET A CA 1
ATOM 804 C C . MET A 1 70 ? -1.387 -24.473 13.384 1.00 20.02 70 MET A C 1
ATOM 805 O O . MET A 1 70 ? -0.688 -23.643 12.793 1.00 22.76 70 MET A O 1
ATOM 810 N N A GLN A 1 71 ? -2.644 -24.775 13.021 0.90 20.69 71 GLN A N 1
ATOM 811 N N B GLN A 1 71 ? -2.647 -24.674 13.147 0.10 22.21 71 GLN A N 1
ATOM 812 C CA A GLN A 1 71 ? -3.364 -24.115 11.924 0.90 22.67 71 GLN A CA 1
ATOM 813 C CA B GLN A 1 71 ? -3.299 -24.074 11.991 0.10 24.38 71 GLN A CA 1
ATOM 814 C C A GLN A 1 71 ? -4.579 -23.365 12.470 0.90 19.26 71 GLN A C 1
ATOM 815 C C B GLN A 1 71 ? -4.570 -23.379 12.453 0.10 25.23 71 GLN A C 1
ATOM 816 O O A GLN A 1 71 ? -5.359 -23.922 13.253 0.90 23.05 71 GLN A O 1
ATOM 817 O O B GLN A 1 71 ? -5.370 -23.965 13.189 0.10 25.84 71 GLN A O 1
ATOM 828 N N A TYR A 1 72 ? -4.725 -22.095 12.076 0.50 21.89 72 TYR A N 1
ATOM 829 N N B TYR A 1 72 ? -4.752 -22.134 12.021 0.50 25.81 72 TYR A N 1
ATOM 830 C CA A TYR A 1 72 ? -5.936 -21.341 12.384 0.50 22.40 72 TYR A CA 1
ATOM 831 C CA B TYR A 1 72 ? -5.932 -21.360 12.383 0.50 26.39 72 TYR A CA 1
ATOM 832 C C A TYR A 1 72 ? -7.080 -21.842 11.510 0.50 22.14 72 TYR A C 1
ATOM 833 C C B TYR A 1 72 ? -7.105 -21.794 11.512 0.50 26.99 72 TYR A C 1
ATOM 834 O O A TYR A 1 72 ? -7.019 -21.739 10.282 0.50 27.68 72 TYR A O 1
ATOM 835 O O B TYR A 1 72 ? -7.084 -21.603 10.292 0.50 27.02 72 TYR A O 1
ATOM 852 N N . LEU A 1 73 ? -8.127 -22.380 12.139 1.00 27.47 73 LEU A N 1
ATOM 853 C CA . LEU A 1 73 ? -9.262 -22.912 11.391 1.00 30.92 73 LEU A CA 1
ATOM 854 C C . LEU A 1 73 ? -10.264 -21.822 11.029 1.00 31.42 73 LEU A C 1
ATOM 855 O O . LEU A 1 73 ? -10.563 -21.608 9.851 1.00 33.61 73 LEU A O 1
ATOM 860 N N . TYR A 1 74 ? -10.821 -21.147 12.034 1.00 32.24 74 TYR A N 1
ATOM 861 C CA . TYR A 1 74 ? -11.892 -20.184 11.804 1.00 33.69 74 TYR A CA 1
ATOM 862 C C . TYR A 1 74 ? -12.242 -19.480 13.105 1.00 33.13 74 TYR A C 1
ATOM 863 O O . TYR A 1 74 ? -11.878 -19.925 14.202 1.00 29.47 74 TYR A O 1
ATOM 872 N N A ALA A 1 75 ? -12.951 -18.363 12.965 0.51 33.47 75 ALA A N 1
ATOM 873 N N B ALA A 1 75 ? -12.966 -18.375 12.965 0.49 35.07 75 ALA A N 1
ATOM 874 C CA A ALA A 1 75 ? -13.504 -17.643 14.098 0.51 32.96 75 ALA A CA 1
ATOM 875 C CA B ALA A 1 75 ? -13.580 -17.685 14.085 0.49 36.86 75 ALA A CA 1
ATOM 876 C C A ALA A 1 75 ? -14.872 -18.216 14.440 0.51 33.80 75 ALA A C 1
ATOM 877 C C B ALA A 1 75 ? -15.035 -18.116 14.195 0.49 38.19 75 ALA A C 1
ATOM 878 O O A ALA A 1 75 ? -15.631 -18.610 13.550 0.51 36.05 75 ALA A O 1
ATOM 879 O O B ALA A 1 75 ? -15.739 -18.227 13.186 0.49 38.62 75 ALA A O 1
ATOM 882 N N A ASP A 1 76 ? -15.167 -18.280 15.739 0.51 37.69 76 ASP A N 1
ATOM 883 N N B ASP A 1 76 ? -15.474 -18.380 15.423 0.49 41.75 76 ASP A N 1
ATOM 884 C CA A ASP A 1 76 ? -16.467 -18.706 16.264 0.51 43.13 76 ASP A CA 1
ATOM 885 C CA B ASP A 1 76 ? -16.879 -18.640 15.730 0.49 45.58 76 ASP A CA 1
ATOM 886 C C A ASP A 1 76 ? -16.903 -17.614 17.236 0.51 45.06 76 ASP A C 1
ATOM 887 C C B ASP A 1 76 ? -17.188 -17.803 16.967 0.49 48.38 76 ASP A C 1
ATOM 888 O O A ASP A 1 76 ? -16.617 -17.681 18.435 0.51 44.11 76 ASP A O 1
ATOM 889 O O B ASP A 1 76 ? -16.798 -18.165 18.081 0.49 49.23 76 ASP A O 1
ATOM 898 N N A GLY A 1 77 ? -17.589 -16.602 16.712 0.51 47.06 77 GLY A N 1
ATOM 899 N N B GLY A 1 77 ? -17.871 -16.679 16.766 0.49 49.24 77 GLY A N 1
ATOM 900 C CA A GLY A 1 77 ? -17.896 -15.429 17.505 0.51 48.50 77 GLY A CA 1
ATOM 901 C CA B GLY A 1 77 ? -18.061 -15.743 17.862 0.49 49.22 77 GLY A CA 1
ATOM 902 C C A GLY A 1 77 ? -16.639 -14.851 18.119 0.51 48.83 77 GLY A C 1
ATOM 903 C C B GLY A 1 77 ? -16.738 -15.127 18.274 0.49 49.00 77 GLY A C 1
ATOM 904 O O A GLY A 1 77 ? -15.728 -14.420 17.406 0.51 50.82 77 GLY A O 1
ATOM 905 O O B GLY A 1 77 ? -15.849 -14.886 17.449 0.49 49.30 77 GLY A O 1
ATOM 906 N N A ASP A 1 78 ? -16.561 -14.869 19.446 0.51 46.52 78 ASP A N 1
ATOM 907 N N B ASP A 1 78 ? -16.596 -14.873 19.569 0.49 47.58 78 ASP A N 1
ATOM 908 C CA A ASP A 1 78 ? -15.367 -14.394 20.129 0.51 44.68 78 ASP A CA 1
ATOM 909 C CA B ASP A 1 78 ? -15.336 -14.375 20.101 0.49 48.47 78 ASP A CA 1
ATOM 910 C C A ASP A 1 78 ? -14.270 -15.445 20.198 0.51 43.30 78 ASP A C 1
ATOM 911 C C B ASP A 1 78 ? -14.305 -15.475 20.310 0.49 45.74 78 ASP A C 1
ATOM 912 O O A ASP A 1 78 ? -13.146 -15.119 20.594 0.51 42.41 78 ASP A O 1
ATOM 913 O O B ASP A 1 78 ? -13.264 -15.216 20.922 0.49 46.33 78 ASP A O 1
ATOM 922 N N . ASN A 1 79 ? -14.562 -16.686 19.821 1.00 42.40 79 ASN A N 1
ATOM 923 C CA . ASN A 1 79 ? -13.598 -17.773 19.903 1.00 39.31 79 ASN A CA 1
ATOM 924 C C . ASN A 1 79 ? -12.843 -17.899 18.589 1.00 32.53 79 ASN A C 1
ATOM 925 O O . ASN A 1 79 ? -13.429 -17.830 17.503 1.00 38.64 79 ASN A O 1
ATOM 930 N N . HIS A 1 80 ? -11.538 -18.081 18.691 1.00 28.06 80 HIS A N 1
ATOM 931 C CA . HIS A 1 80 ? -10.701 -18.331 17.528 1.00 28.03 80 HIS A CA 1
ATOM 932 C C . HIS A 1 80 ? -10.087 -19.712 17.709 1.00 26.00 80 HIS A C 1
ATOM 933 O O . HIS A 1 80 ? -9.365 -19.956 18.683 1.00 24.84 80 HIS A O 1
ATOM 940 N N . VAL A 1 81 ? -10.429 -20.627 16.812 1.00 25.36 81 VAL A N 1
ATOM 941 C CA . VAL A 1 81 ? -10.146 -22.050 16.981 1.00 24.05 81 VAL A CA 1
ATOM 942 C C . VAL A 1 81 ? -8.900 -22.415 16.181 1.00 24.81 81 VAL A C 1
ATOM 943 O O . VAL A 1 81 ? -8.831 -22.141 14.975 1.00 26.70 81 VAL A O 1
ATOM 947 N N . PHE A 1 82 ? -7.915 -23.036 16.853 1.00 22.02 82 PHE A N 1
ATOM 948 C CA . PHE A 1 82 ? -6.655 -23.484 16.260 1.00 21.88 82 PHE A CA 1
ATOM 949 C C . PHE A 1 82 ? -6.533 -24.992 16.440 1.00 23.79 82 PHE A C 1
ATOM 950 O O . PHE A 1 82 ? -6.898 -25.527 17.495 1.00 28.48 82 PHE A O 1
ATOM 958 N N . MET A 1 83 ? -5.989 -25.676 15.432 0.87 21.51 83 MET A N 1
ATOM 959 C CA . MET A 1 83 ? -5.792 -27.126 15.474 0.87 21.63 83 MET A CA 1
ATOM 960 C C . MET A 1 83 ? -4.314 -27.508 15.480 0.87 20.26 83 MET A C 1
ATOM 961 O O . MET A 1 83 ? -3.529 -27.002 14.669 0.87 20.35 83 MET A O 1
ATOM 966 N N . ASP A 1 84 ? -3.963 -28.444 16.364 1.00 22.81 84 ASP A N 1
ATOM 967 C CA . ASP A 1 84 ? -2.619 -29.016 16.453 1.00 21.51 84 ASP A CA 1
ATOM 968 C C . ASP A 1 84 ? -2.373 -29.906 15.231 1.00 24.35 84 ASP A C 1
ATOM 969 O O . ASP A 1 84 ? -3.143 -30.841 14.969 1.00 23.68 84 ASP A O 1
ATOM 974 N N . ASN A 1 85 ? -1.307 -29.604 14.469 1.00 22.61 85 ASN A N 1
ATOM 975 C CA . ASN A 1 85 ? -1.039 -30.314 13.217 1.00 25.24 85 ASN A CA 1
ATOM 976 C C . ASN A 1 85 ? -0.672 -31.780 13.417 1.00 26.40 85 ASN A C 1
ATOM 977 O O . ASN A 1 85 ? -0.827 -32.571 12.476 1.00 31.72 85 ASN A O 1
ATOM 982 N N . GLU A 1 86 ? -0.162 -32.159 14.593 1.00 22.71 86 GLU A N 1
ATOM 983 C CA . GLU A 1 86 ? 0.234 -33.544 14.850 1.00 23.56 86 GLU A CA 1
ATOM 984 C C . GLU A 1 86 ? -0.845 -34.369 15.546 1.00 22.13 86 GLU A C 1
ATOM 985 O O . GLU A 1 86 ? -1.013 -35.552 15.226 1.00 26.37 86 GLU A O 1
ATOM 991 N N . SER A 1 87 ? -1.542 -33.773 16.502 1.00 22.37 87 SER A N 1
ATOM 992 C CA . SER A 1 87 ? -2.526 -34.493 17.298 1.00 24.69 87 SER A CA 1
ATOM 993 C C . SER A 1 87 ? -3.979 -34.238 16.928 1.00 27.62 87 SER A C 1
ATOM 994 O O . SER A 1 87 ? -4.842 -35.017 17.280 1.00 26.89 87 SER A O 1
ATOM 997 N N . PHE A 1 88 ? -4.230 -33.114 16.272 1.00 27.12 88 PHE A N 1
ATOM 998 C CA . PHE A 1 88 ? -5.578 -32.664 15.921 1.00 26.01 88 PHE A CA 1
ATOM 999 C C . PHE A 1 88 ? -6.397 -32.147 17.115 1.00 25.27 88 PHE A C 1
ATOM 1000 O O . PHE A 1 88 ? -7.581 -31.913 16.999 1.00 28.51 88 PHE A O 1
ATOM 1008 N N . GLU A 1 89 ? -5.745 -31.923 18.242 0.82 24.84 89 GLU A N 1
ATOM 1009 C CA . GLU A 1 89 ? -6.389 -31.281 19.381 0.82 25.09 89 GLU A CA 1
ATOM 1010 C C . GLU A 1 89 ? -6.701 -29.824 19.055 0.82 24.45 89 GLU A C 1
ATOM 1011 O O . GLU A 1 89 ? -5.953 -29.185 18.340 0.82 25.87 89 GLU A O 1
ATOM 1017 N N . GLN A 1 90 ? -7.795 -29.300 19.596 1.00 26.24 90 GLN A N 1
ATOM 1018 C CA . GLN A 1 90 ? -8.207 -27.925 19.339 1.00 27.46 90 GLN A CA 1
ATOM 1019 C C . GLN A 1 90 ? -8.023 -27.047 20.576 1.00 30.89 90 GLN A C 1
ATOM 1020 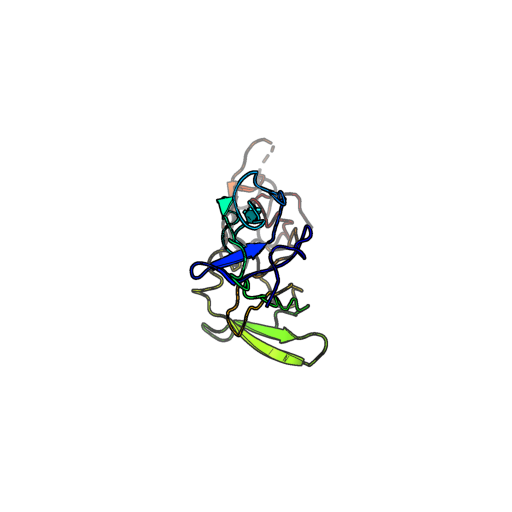O O . GLN A 1 90 ? -8.315 -27.473 21.701 1.00 31.51 90 GLN A O 1
ATOM 1026 N N . THR A 1 91 ? -7.519 -25.826 20.357 1.00 27.73 91 THR A N 1
ATOM 1027 C CA . THR A 1 91 ? -7.392 -24.790 21.381 1.00 27.50 91 THR A CA 1
ATOM 1028 C C . THR A 1 91 ? -8.207 -23.563 20.980 1.00 25.93 91 THR A C 1
ATOM 1029 O O . THR A 1 91 ? -8.187 -23.148 19.817 1.00 27.27 91 THR A O 1
ATOM 1033 N N . GLU A 1 92 ? -8.898 -22.961 21.946 1.00 27.16 92 GLU A N 1
ATOM 1034 C CA . GLU A 1 92 ? -9.713 -21.775 21.713 1.00 27.78 92 GLU A CA 1
ATOM 1035 C C . GLU A 1 92 ? -9.049 -20.563 22.352 1.00 29.29 92 GLU A C 1
ATOM 1036 O O . GLU A 1 92 ? -8.862 -20.524 23.574 1.00 30.52 92 GLU A O 1
ATOM 1042 N N . LEU A 1 93 ? -8.703 -19.578 21.525 1.00 25.76 93 LEU A N 1
ATOM 1043 C CA . LEU A 1 93 ? -8.169 -18.299 21.971 1.00 25.92 93 LEU A CA 1
ATOM 1044 C C . LEU A 1 93 ? -9.171 -17.178 21.692 1.00 25.28 93 LEU A C 1
ATOM 1045 O O . LEU A 1 93 ? -9.934 -17.226 20.719 1.00 28.04 93 LEU A O 1
ATOM 1050 N N A SER A 1 94 ? -9.131 -16.140 22.521 0.61 26.09 94 SER A N 1
ATOM 1051 N N B SER A 1 94 ? -9.155 -16.171 22.557 0.39 26.59 94 SER A N 1
ATOM 1052 C CA A SER A 1 94 ? -10.100 -15.051 22.482 0.61 27.26 94 SER A CA 1
ATOM 1053 C CA B SER A 1 94 ? -10.116 -15.078 22.541 0.39 28.19 94 SER A CA 1
ATOM 1054 C C A SER A 1 94 ? -9.538 -13.818 21.781 0.61 25.02 94 SER A C 1
ATOM 1055 C C B SER A 1 94 ? -9.563 -13.864 21.803 0.39 31.26 94 SER A C 1
ATOM 1056 O O A SER A 1 94 ? -8.327 -13.587 21.764 0.61 22.57 94 SER A O 1
ATOM 1057 O O B SER A 1 94 ? -8.355 -13.726 21.594 0.39 33.83 94 SER A O 1
ATOM 1062 N N A SER A 1 95 ? -10.449 -13.000 21.234 0.61 24.88 95 SER A N 1
ATOM 1063 N N B SER A 1 95 ? -10.478 -12.967 21.420 0.39 31.27 95 SER A N 1
ATOM 1064 C CA A SER A 1 95 ? -10.055 -11.719 20.653 0.61 24.83 95 SER A CA 1
ATOM 1065 C CA B SER A 1 95 ? -10.078 -11.755 20.713 0.39 31.20 95 SER A CA 1
ATOM 1066 C C A SER A 1 95 ? -9.303 -10.849 21.650 0.61 25.43 95 SER A C 1
ATOM 1067 C C B SER A 1 95 ? -9.299 -10.801 21.609 0.39 32.00 95 SER A C 1
ATOM 1068 O O A SER A 1 95 ? -8.392 -10.105 21.264 0.61 26.83 95 SER A O 1
ATOM 1069 O O B SER A 1 95 ? -8.466 -10.033 21.112 0.39 32.82 95 SER A O 1
ATOM 1074 N N A ASP A 1 96 ? -9.668 -10.925 22.932 0.61 24.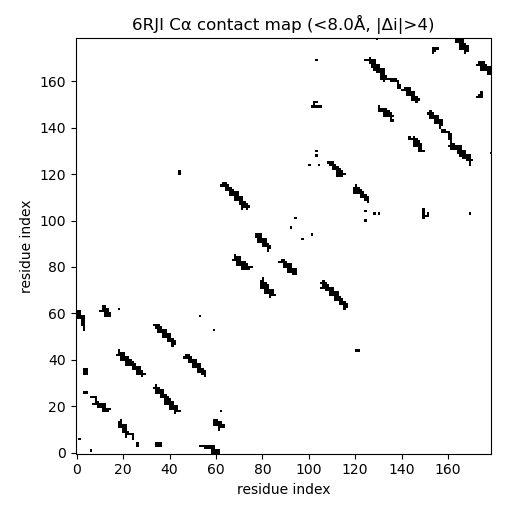48 96 ASP A N 1
ATOM 1075 N N B ASP A 1 96 ? -9.549 -10.827 22.922 0.39 31.08 96 ASP A N 1
ATOM 1076 C CA A ASP A 1 96 ? -8.998 -10.142 23.959 0.61 27.87 96 ASP A CA 1
ATOM 1077 C CA B ASP A 1 96 ? -8.743 -10.016 23.830 0.39 30.97 96 ASP A CA 1
ATOM 1078 C C A ASP A 1 96 ? -7.654 -10.724 24.376 0.61 27.19 96 ASP A C 1
ATOM 1079 C C B ASP A 1 96 ? -7.296 -10.486 23.838 0.39 28.18 96 ASP A C 1
ATOM 1080 O O A ASP A 1 96 ? -6.966 -10.119 25.208 0.61 28.39 96 ASP A O 1
ATOM 1081 O O B ASP A 1 96 ? -6.368 -9.675 23.726 0.39 25.81 96 ASP A O 1
ATOM 1090 N N A TYR A 1 97 ? -7.275 -11.885 23.848 0.61 26.01 97 TYR A N 1
ATOM 1091 N N B TYR A 1 97 ? -7.085 -11.800 23.966 0.39 26.47 97 TYR A N 1
ATOM 1092 C CA A TYR A 1 97 ? -5.894 -12.334 23.926 0.61 23.69 97 TYR A CA 1
ATOM 1093 C CA B TYR A 1 97 ? -5.726 -12.326 24.029 0.39 24.50 97 TYR A CA 1
ATOM 1094 C C A TYR A 1 97 ? -5.112 -12.016 22.660 0.61 27.93 97 TYR A C 1
ATOM 1095 C C B TYR A 1 97 ? -4.964 -12.022 22.747 0.39 24.18 97 TYR A C 1
ATOM 1096 O O A TYR A 1 97 ? -3.918 -11.710 22.744 0.61 29.86 97 TYR A O 1
ATOM 1097 O O B TYR A 1 97 ? -3.825 -11.540 22.783 0.39 24.71 97 TYR A O 1
ATOM 1114 N N A LEU A 1 98 ? -5.776 -12.054 21.502 0.61 25.78 98 LEU A N 1
ATOM 1115 N N B LEU A 1 98 ? -5.580 -12.310 21.600 0.39 20.38 98 LEU A N 1
ATOM 1116 C CA A LEU A 1 98 ? -5.154 -11.902 20.189 0.61 24.03 98 LEU A CA 1
ATOM 1117 C CA B LEU A 1 98 ? -4.910 -12.092 20.323 0.39 20.10 98 LEU A CA 1
ATOM 1118 C C A LEU A 1 98 ? -5.359 -10.510 19.591 0.61 26.26 98 LEU A C 1
ATOM 1119 C C B LEU A 1 98 ? -4.724 -10.607 20.038 0.39 20.83 98 LEU A C 1
ATOM 1120 O O A LEU A 1 98 ? -5.414 -10.371 18.362 0.61 26.14 98 LEU A O 1
ATOM 1121 O O B LEU A 1 98 ? -3.636 -10.187 19.621 0.39 21.97 98 LEU A O 1
ATOM 1130 N N A LYS A 1 99 ? -5.447 -9.473 20.427 0.61 25.71 99 LYS A N 1
ATOM 1131 N N B LYS A 1 99 ? -5.774 -9.807 20.257 0.39 21.98 99 LYS A N 1
ATOM 1132 C CA A LYS A 1 99 ? -5.925 -8.171 19.957 0.61 32.61 99 LYS A CA 1
ATOM 1133 C CA B LYS A 1 99 ? -5.820 -8.370 19.976 0.39 28.76 99 LYS A CA 1
ATOM 1134 C C A LYS A 1 99 ? -5.120 -7.642 18.768 0.61 32.48 99 LYS A C 1
ATOM 1135 C C B LYS A 1 99 ? -5.045 -7.942 18.733 0.39 28.59 99 LYS A C 1
ATOM 1136 O O A LYS A 1 99 ? -5.694 -7.229 17.753 0.61 36.26 99 LYS A O 1
ATOM 1137 O O B LYS A 1 99 ? -5.600 -7.902 17.631 0.39 34.23 99 LYS A O 1
ATOM 1148 N N A GLU A 1 100 ? -3.789 -7.636 18.873 0.61 31.84 100 GLU A N 1
ATOM 1149 N N B GLU A 1 100 ? -3.758 -7.625 18.916 0.39 28.01 100 GLU A N 1
ATOM 1150 C CA A GLU A 1 100 ? -2.974 -7.102 17.779 0.61 32.14 100 GLU A CA 1
ATOM 1151 C CA B GLU A 1 100 ? -2.937 -7.063 17.845 0.39 29.02 100 GLU A CA 1
ATOM 1152 C C A GLU A 1 100 ? -2.848 -8.081 16.613 0.61 28.41 100 GLU A C 1
ATOM 1153 C C B GLU A 1 100 ? -2.856 -7.982 16.631 0.39 26.34 100 GLU A C 1
ATOM 1154 O O A GLU A 1 100 ? -2.815 -7.665 15.441 0.61 27.28 100 GLU A O 1
ATOM 1155 O O B GLU A 1 100 ? -2.804 -7.504 15.486 0.39 24.75 100 GLU A O 1
ATOM 1166 N N A GLU A 1 101 ? -2.779 -9.381 16.909 0.61 24.61 101 GLU A N 1
ATOM 1167 N N B GLU A 1 101 ? -2.842 -9.297 16.852 0.39 24.66 101 GLU A N 1
ATOM 1168 C CA A GLU A 1 101 ? -2.603 -10.384 15.863 0.61 24.15 101 GLU A CA 1
ATOM 1169 C CA B GLU A 1 101 ? -2.646 -10.242 15.760 0.39 25.42 101 GLU A CA 1
ATOM 1170 C C A GLU A 1 101 ? -3.799 -10.473 14.920 0.61 21.02 101 GLU A C 1
ATOM 1171 C C B GLU A 1 101 ? -3.879 -10.413 14.884 0.39 24.80 101 GLU A C 1
ATOM 1172 O O A GLU A 1 101 ? -3.634 -10.925 13.777 0.61 19.89 101 GLU A O 1
ATOM 1173 O O B GLU A 1 101 ? -3.753 -10.901 13.753 0.39 25.87 101 GLU A O 1
ATOM 1184 N N A LEU A 1 102 ? -4.992 -10.066 15.363 0.61 21.34 102 LEU A N 1
ATOM 1185 N N B LEU A 1 102 ? -5.062 -10.026 15.368 0.39 24.68 102 LEU A N 1
ATOM 1186 C CA A LEU A 1 102 ? -6.186 -10.125 14.520 0.61 23.21 102 LEU A CA 1
ATOM 1187 C CA B LEU A 1 102 ? -6.262 -10.073 14.539 0.39 24.40 102 LEU A CA 1
ATOM 1188 C C A LEU A 1 102 ? -6.157 -9.140 13.356 0.61 22.29 102 LEU A C 1
ATOM 1189 C C B LEU A 1 102 ? -6.229 -9.068 13.393 0.39 23.01 102 LEU A C 1
ATOM 1190 O O A LEU A 1 102 ? -6.957 -9.283 12.416 0.61 24.89 102 LEU A O 1
ATOM 1191 O O B LEU A 1 102 ? -7.099 -9.124 12.512 0.39 24.66 102 LEU A O 1
ATOM 1200 N N . ASN A 1 103 ? -5.248 -8.164 13.368 1.00 20.66 103 ASN A N 1
ATOM 1201 C CA . ASN A 1 103 ? -5.057 -7.338 12.180 1.00 20.86 103 ASN A CA 1
ATOM 1202 C C . ASN A 1 103 ? -4.552 -8.157 11.005 1.00 18.51 103 ASN A C 1
ATOM 1203 O O . ASN A 1 103 ? -4.697 -7.716 9.857 1.00 20.67 103 ASN A O 1
ATOM 1208 N N . TYR A 1 104 ? -3.963 -9.336 11.258 1.00 19.54 104 TYR A N 1
ATOM 1209 C CA . TYR A 1 104 ? -3.281 -10.103 10.219 1.00 17.67 104 TYR A CA 1
ATOM 1210 C C . TYR A 1 104 ? -3.792 -11.531 10.019 1.00 20.01 104 TYR A C 1
ATOM 1211 O O . TYR A 1 104 ? -3.545 -12.102 8.946 1.00 24.63 104 TYR A O 1
ATOM 1220 N N . LEU A 1 105 ? -4.477 -12.125 10.997 1.00 20.69 105 LEU A N 1
ATOM 1221 C CA . LEU A 1 105 ? -4.857 -13.531 10.900 1.00 22.62 105 LEU A CA 1
ATOM 1222 C C . LEU A 1 105 ? -5.927 -13.754 9.832 1.00 24.41 105 LEU A C 1
ATOM 1223 O O . LEU A 1 105 ? -6.859 -12.955 9.680 1.00 26.80 105 LEU A O 1
ATOM 1228 N N A LYS A 1 106 ? -5.799 -14.852 9.090 0.55 27.11 106 LYS A N 1
ATOM 1229 N N B LYS A 1 106 ? -5.792 -14.850 9.088 0.45 23.67 106 LYS A N 1
ATOM 1230 C CA A LYS A 1 106 ? -6.884 -15.279 8.212 0.55 30.75 106 LYS A CA 1
ATOM 1231 C CA B LYS A 1 106 ? -6.874 -15.330 8.237 0.45 27.25 106 LYS A CA 1
ATOM 1232 C C A LYS A 1 106 ? -6.992 -16.799 8.194 0.55 30.90 106 LYS A C 1
ATOM 1233 C C B LYS A 1 106 ? -6.943 -16.849 8.318 0.45 26.68 106 LYS A C 1
ATOM 1234 O O A LYS A 1 106 ? -6.042 -17.520 8.510 0.55 27.91 106 LYS A O 1
ATOM 1235 O O B LYS A 1 106 ? -5.933 -17.520 8.544 0.45 26.19 106 LYS A O 1
ATOM 1246 N N A GLU A 1 107 ? -8.187 -17.268 7.843 0.55 32.44 107 GLU A N 1
ATOM 1247 N N B GLU A 1 107 ? -8.157 -17.378 8.160 0.45 26.54 107 GLU A N 1
ATOM 1248 C CA A GLU A 1 107 ? -8.507 -18.690 7.823 0.55 34.06 107 GLU A CA 1
ATOM 1249 C CA B GLU A 1 107 ? -8.384 -18.815 8.268 0.45 25.73 107 GLU A CA 1
ATOM 1250 C C A GLU A 1 107 ? -7.487 -19.474 7.008 0.55 34.34 107 GLU A C 1
ATOM 1251 C C B GLU A 1 107 ? -7.428 -19.578 7.360 0.45 23.07 107 GLU A C 1
ATOM 1252 O O A GLU A 1 107 ? -7.240 -19.162 5.842 0.55 36.86 107 GLU A O 1
ATOM 1253 O O B GLU A 1 107 ? -7.170 -19.175 6.222 0.45 28.23 107 GLU A O 1
ATOM 1264 N N A GLY A 1 108 ? -6.884 -20.490 7.634 0.55 33.95 108 GLY A N 1
ATOM 1265 N N B GLY A 1 108 ? -6.888 -20.686 7.877 0.45 21.64 108 GLY A N 1
ATOM 1266 C CA A GLY A 1 108 ? -5.934 -21.363 6.971 0.55 31.76 108 GLY A CA 1
ATOM 1267 C CA B GLY A 1 108 ? -5.934 -21.496 7.150 0.45 22.33 108 GLY A CA 1
ATOM 1268 C C A GLY A 1 108 ? -4.476 -21.102 7.303 0.55 29.75 108 GLY A C 1
ATOM 1269 C C B GLY A 1 108 ? -4.474 -21.184 7.432 0.45 23.34 108 GLY A C 1
ATOM 1270 O O A GLY A 1 108 ? -3.614 -21.893 6.902 0.55 32.53 108 GLY A O 1
ATOM 1271 O O B GLY A 1 108 ? -3.603 -21.999 7.100 0.45 24.91 108 GLY A O 1
ATOM 1272 N N . MET A 1 109 ? -4.181 -20.035 8.035 1.00 23.92 109 MET A N 1
ATOM 1273 C CA . MET A 1 109 ? -2.802 -19.647 8.302 1.00 23.08 109 MET A CA 1
ATOM 1274 C C . MET A 1 109 ? -2.127 -20.601 9.294 1.00 22.07 109 MET A C 1
ATOM 1275 O O . MET A 1 109 ? -2.746 -21.075 10.259 1.00 24.35 109 MET A O 1
ATOM 1280 N N . GLU A 1 110 ? -0.836 -20.854 9.072 1.00 23.42 110 GLU A N 1
ATOM 1281 C CA . GLU A 1 110 ? -0.013 -21.636 9.996 1.00 23.16 110 GLU A CA 1
ATOM 1282 C C . GLU A 1 110 ? 0.656 -20.706 11.003 1.00 21.71 110 GLU A C 1
ATOM 1283 O O . GLU A 1 110 ? 1.196 -19.661 10.630 1.00 25.14 110 GLU A O 1
ATOM 1289 N N . VAL A 1 111 ? 0.598 -21.081 12.285 1.00 19.56 111 VAL A N 1
ATOM 1290 C CA . VAL A 1 111 ? 1.229 -20.336 13.376 1.00 20.67 111 VAL A CA 1
ATOM 1291 C C . VAL A 1 111 ? 1.988 -21.298 14.290 1.00 20.42 111 VAL A C 1
ATOM 1292 O O . VAL A 1 111 ? 1.859 -22.519 14.191 1.00 21.89 111 VAL A O 1
ATOM 1296 N N . GLN A 1 112 ? 2.796 -20.732 15.189 1.00 18.31 112 GLN A N 1
ATOM 1297 C CA . GLN A 1 112 ? 3.442 -21.496 16.256 1.00 18.21 112 GLN A CA 1
ATOM 1298 C C . GLN A 1 112 ? 3.016 -20.929 17.607 1.00 18.07 112 GLN A C 1
ATOM 1299 O O . GLN A 1 112 ? 3.069 -19.714 17.808 1.00 21.01 112 GLN A O 1
ATOM 1305 N N A ILE A 1 113 ? 2.558 -21.803 18.508 0.70 15.19 113 ILE A N 1
ATOM 1306 N N B ILE A 1 113 ? 2.621 -21.798 18.536 0.30 18.22 113 ILE A N 1
ATOM 1307 C CA A ILE A 1 113 ? 2.004 -21.401 19.807 0.70 14.87 113 ILE A CA 1
ATOM 1308 C CA B ILE A 1 113 ? 2.139 -21.369 19.849 0.30 17.96 113 ILE A CA 1
ATOM 1309 C C A ILE A 1 113 ? 2.848 -22.008 20.930 0.70 16.72 113 ILE A C 1
ATOM 1310 C C B ILE A 1 113 ? 3.038 -21.941 20.943 0.30 17.77 113 ILE A C 1
ATOM 1311 O O A ILE A 1 113 ? 3.134 -23.212 20.919 0.70 17.71 113 ILE A O 1
ATOM 1312 O O B ILE A 1 113 ? 3.317 -23.146 20.962 0.30 18.94 113 ILE A O 1
ATOM 1321 N N A GLN A 1 114 ? 3.239 -21.176 21.897 0.70 17.67 114 GLN A N 1
ATOM 1322 N N B GLN A 1 114 ? 3.487 -21.072 21.851 0.30 15.84 114 GLN A N 1
ATOM 1323 C CA A GLN A 1 114 ? 4.064 -21.599 23.029 0.70 16.91 114 GLN A CA 1
ATOM 1324 C CA B GLN A 1 114 ? 4.292 -21.467 23.004 0.30 15.62 114 GLN A CA 1
ATOM 1325 C C A GLN A 1 114 ? 3.238 -21.606 24.316 0.70 17.71 114 GLN A C 1
ATOM 1326 C C B GLN A 1 114 ? 3.437 -21.438 24.265 0.30 17.43 114 GLN A C 1
ATOM 1327 O O A GLN A 1 114 ? 2.499 -20.650 24.591 0.70 17.84 114 GLN A O 1
ATOM 1328 O O B GLN A 1 114 ? 2.693 -20.477 24.495 0.30 19.29 114 GLN A O 1
ATOM 1339 N N A THR A 1 115 ? 3.370 -22.680 25.100 0.70 17.56 115 THR A N 1
ATOM 1340 N N B THR A 1 115 ? 3.545 -22.488 25.081 0.30 16.90 115 THR A N 1
ATOM 1341 C CA A THR A 1 115 ? 2.559 -22.888 26.300 0.70 17.00 115 THR A CA 1
ATOM 1342 C CA B THR A 1 115 ? 2.757 -22.583 26.305 0.30 19.79 115 THR A CA 1
ATOM 1343 C C A THR A 1 115 ? 3.441 -23.316 27.468 0.70 15.55 115 THR A C 1
ATOM 1344 C C B THR A 1 115 ? 3.612 -23.087 27.456 0.30 19.17 115 THR A C 1
ATOM 1345 O O A THR A 1 115 ? 4.370 -24.114 27.287 0.70 17.11 115 THR A O 1
ATOM 1346 O O B THR A 1 115 ? 4.638 -23.746 27.263 0.30 20.32 115 THR A O 1
ATOM 1353 N N . TYR A 1 116 ? 3.150 -22.775 28.667 1.00 17.18 116 TYR A N 1
ATOM 1354 C CA . TYR A 1 116 ? 3.829 -23.148 29.914 1.00 17.30 116 TYR A CA 1
ATOM 1355 C C . TYR A 1 116 ? 2.783 -23.551 30.954 1.00 18.21 116 TYR A C 1
ATOM 1356 O O . TYR A 1 116 ? 2.007 -22.709 31.410 1.00 17.93 116 TYR A O 1
ATOM 1365 N N . GLU A 1 117 ? 2.771 -24.827 31.341 0.90 17.16 117 GLU A N 1
ATOM 1366 C CA . GLU A 1 117 ? 1.852 -25.338 32.374 0.90 16.28 117 GLU A CA 1
ATOM 1367 C C . GLU A 1 117 ? 0.420 -24.812 32.194 0.90 16.76 117 GLU A C 1
ATOM 1368 O O . GLU A 1 117 ? -0.213 -24.284 33.119 0.90 19.69 117 GLU A O 1
ATOM 1374 N N A GLY A 1 118 ? -0.087 -24.946 30.966 0.54 18.69 118 GLY A N 1
ATOM 1375 N N B GLY A 1 118 ? -0.093 -24.975 30.974 0.46 16.06 118 GLY A N 1
ATOM 1376 C CA A GLY A 1 118 ? -1.419 -24.482 30.622 0.54 19.23 118 GLY A CA 1
ATOM 1377 C CA B GLY A 1 118 ? -1.469 -24.646 30.660 0.46 16.53 118 GLY A CA 1
ATOM 1378 C C A GLY A 1 118 ? -1.542 -23.010 30.268 0.54 19.40 118 GLY A C 1
ATOM 1379 C C B GLY A 1 118 ? -1.732 -23.220 30.208 0.46 19.55 118 GLY A C 1
ATOM 1380 O O A GLY A 1 118 ? -2.599 -22.598 29.764 0.54 21.20 118 GLY A O 1
ATOM 1381 O O B GLY A 1 118 ? -2.823 -22.948 29.682 0.46 20.82 118 GLY A O 1
ATOM 1382 N N A GLU A 1 119 ? -0.517 -22.198 30.518 0.36 18.09 119 GLU A N 1
ATOM 1383 N N B GLU A 1 119 ? -0.795 -22.295 30.404 0.64 19.94 119 GLU A N 1
ATOM 1384 C CA A GLU A 1 119 ? -0.559 -20.770 30.213 0.36 19.69 119 GLU A CA 1
ATOM 1385 C CA B GLU A 1 119 ? -0.989 -20.903 30.001 0.64 22.58 119 GLU A CA 1
ATOM 1386 C C A GLU A 1 119 ? -0.113 -20.569 28.764 0.36 21.58 119 GLU A C 1
ATOM 1387 C C B GLU A 1 119 ? -0.347 -20.657 28.642 0.64 21.96 119 GLU A C 1
ATOM 1388 O O A GLU A 1 119 ? 0.977 -21.006 28.386 0.36 23.15 119 GLU A O 1
ATOM 1389 O O B GLU A 1 119 ? 0.797 -21.060 28.406 0.64 19.81 119 GLU A O 1
ATOM 1400 N N A THR A 1 120 ? -0.954 -19.931 27.944 0.54 24.96 120 THR A N 1
ATOM 1401 N N B THR A 1 120 ? -1.079 -19.976 27.761 0.46 25.48 120 THR A N 1
ATOM 1402 C CA A THR A 1 120 ? -0.537 -19.576 26.586 0.54 24.26 120 THR A CA 1
ATOM 1403 C CA B THR A 1 120 ? -0.546 -19.581 26.459 0.46 25.55 120 THR A CA 1
ATOM 1404 C C A THR A 1 120 ? 0.355 -18.350 26.689 0.54 25.77 120 THR A C 1
ATOM 1405 C C B THR A 1 120 ? 0.341 -18.357 26.652 0.46 26.92 120 THR A C 1
ATOM 1406 O O A THR A 1 120 ? -0.100 -17.288 27.128 0.54 27.62 120 THR A O 1
ATOM 1407 O O B THR A 1 120 ? -0.129 -17.314 27.119 0.46 29.26 120 THR A O 1
ATOM 1414 N N . ILE A 1 121 ? 1.622 -18.483 26.307 1.00 24.29 121 ILE A N 1
ATOM 1415 C CA . ILE A 1 121 ? 2.554 -17.371 26.451 1.00 24.43 121 ILE A CA 1
ATOM 1416 C C . ILE A 1 121 ? 2.926 -16.643 25.158 1.00 25.07 121 ILE A C 1
ATOM 1417 O O . ILE A 1 121 ? 3.440 -15.518 25.241 1.00 29.48 121 ILE A O 1
ATOM 1422 N N . GLY A 1 122 ? 2.694 -17.235 23.980 1.00 23.58 122 GLY A N 1
ATOM 1423 C CA . GLY A 1 122 ? 2.951 -16.533 22.730 1.00 24.45 122 GLY A CA 1
ATOM 1424 C C . GLY A 1 122 ? 2.353 -17.193 21.511 1.00 22.28 122 GLY A C 1
ATOM 1425 O O . GLY A 1 122 ? 2.163 -18.413 21.498 1.00 21.71 122 GLY A O 1
ATOM 1426 N N . VAL A 1 123 ? 2.057 -16.384 20.485 1.00 23.63 123 VAL A N 1
ATOM 1427 C CA . VAL A 1 123 ? 1.617 -16.839 19.161 1.00 22.72 123 VAL A CA 1
ATOM 1428 C C . VAL A 1 123 ? 2.490 -16.159 18.111 1.00 22.86 123 VAL A C 1
ATOM 1429 O O . VAL A 1 123 ? 2.474 -14.928 17.992 1.00 28.05 123 VAL A O 1
ATOM 1433 N N A GLU A 1 124 ? 3.229 -16.952 17.343 0.90 19.94 124 GLU A N 1
ATOM 1434 N N B GLU A 1 124 ? 3.246 -16.944 17.353 0.10 22.75 124 GLU A N 1
ATOM 1435 C CA A GLU A 1 124 ? 4.121 -16.444 16.301 0.90 19.82 124 GLU A CA 1
ATOM 1436 C CA B GLU A 1 124 ? 4.108 -16.420 16.302 0.10 22.53 124 GLU A CA 1
ATOM 1437 C C A GLU A 1 124 ? 3.454 -16.584 14.935 0.90 19.87 124 GLU A C 1
ATOM 1438 C C B GLU A 1 124 ? 3.397 -16.565 14.964 0.10 21.35 124 GLU A C 1
ATOM 1439 O O A GLU A 1 124 ? 3.164 -17.705 14.501 0.90 19.31 124 GLU A O 1
ATOM 1440 O O B GLU A 1 124 ? 3.193 -17.663 14.511 0.10 21.47 124 GLU A O 1
ATOM 1451 N N . LEU A 1 125 ? 3.206 -15.448 14.282 1.00 20.32 125 LEU A N 1
ATOM 1452 C CA . LEU A 1 125 ? 2.579 -15.351 12.959 1.00 20.65 125 LEU A CA 1
ATOM 1453 C C . LEU A 1 125 ? 3.593 -15.505 11.833 1.00 20.39 125 LEU A C 1
ATOM 1454 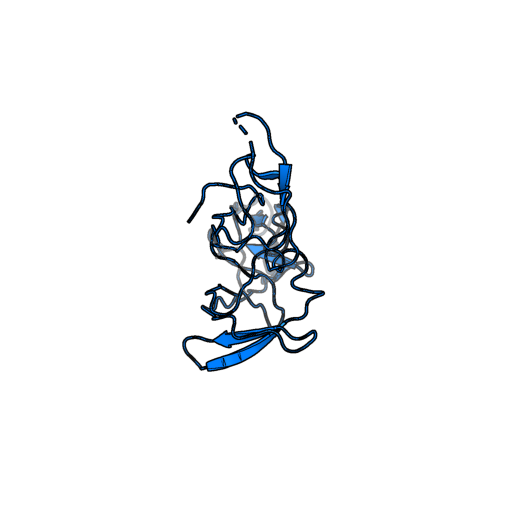O O . LEU A 1 125 ? 4.798 -15.324 12.028 1.00 20.71 125 LEU A O 1
ATOM 1459 N N . PRO A 1 126 ? 3.125 -15.816 10.621 1.00 18.61 126 PRO A N 1
ATOM 1460 C CA . PRO A 1 126 ? 3.996 -15.665 9.447 1.00 19.72 126 PRO A CA 1
ATOM 1461 C C . PRO A 1 126 ? 4.563 -14.248 9.382 1.00 21.24 126 PRO A C 1
ATOM 1462 O O . PRO A 1 126 ? 3.937 -13.295 9.843 1.00 21.51 126 PRO A O 1
ATOM 1466 N N . LYS A 1 127 ? 5.743 -14.103 8.745 1.00 18.22 127 LYS A N 1
ATOM 1467 C CA . LYS A 1 127 ? 6.433 -12.807 8.699 1.00 17.66 127 LYS A CA 1
ATOM 1468 C C . LYS A 1 127 ? 5.734 -11.789 7.788 1.00 18.14 127 LYS A C 1
ATOM 1469 O O . LYS A 1 127 ? 5.874 -10.574 7.996 1.00 18.79 127 LYS A O 1
ATOM 1475 N N . THR A 1 128 ? 5.038 -12.257 6.747 1.00 18.01 128 THR A N 1
ATOM 1476 C CA . THR A 1 128 ? 4.220 -11.415 5.864 1.00 16.72 128 THR A CA 1
ATOM 1477 C C . THR A 1 128 ? 2.918 -12.160 5.598 1.00 16.90 128 THR A C 1
ATOM 1478 O O . THR A 1 128 ? 2.839 -13.384 5.776 1.00 18.87 128 THR A O 1
ATOM 1482 N N . VAL A 1 129 ? 1.895 -11.420 5.162 1.00 17.66 129 VAL A N 1
ATOM 1483 C CA . VAL A 1 129 ? 0.565 -11.966 4.885 1.00 17.75 129 VAL A CA 1
ATOM 1484 C C . VAL A 1 129 ? -0.019 -11.290 3.644 1.00 17.61 129 VAL A C 1
ATOM 1485 O O . VAL A 1 129 ? 0.321 -10.144 3.327 1.00 17.25 129 VAL A O 1
ATOM 1489 N N . GLU A 1 130 ? -0.934 -11.992 2.959 1.00 19.16 130 GLU A N 1
ATOM 1490 C CA . GLU A 1 130 ? -1.678 -11.457 1.812 1.00 18.62 130 GLU A CA 1
ATOM 1491 C C . GLU A 1 130 ? -3.125 -11.172 2.218 1.00 18.55 130 GLU A C 1
ATOM 1492 O O . GLU A 1 130 ? -3.854 -12.100 2.586 1.00 21.83 130 GLU A O 1
ATOM 1498 N N A LEU A 1 131 ? -3.540 -9.895 2.134 0.76 16.87 131 LEU A N 1
ATOM 1499 N N B LEU A 1 131 ? -3.544 -9.907 2.124 0.24 18.82 131 LEU A N 1
ATOM 1500 C CA A LEU A 1 131 ? -4.876 -9.453 2.544 0.76 17.30 131 LEU A CA 1
ATOM 1501 C CA B LEU A 1 131 ? -4.887 -9.499 2.523 0.24 19.34 131 LEU A CA 1
ATOM 1502 C C A LEU A 1 131 ? -5.501 -8.554 1.475 0.76 17.06 131 LEU A C 1
ATOM 1503 C C B LEU A 1 131 ? -5.549 -8.679 1.419 0.24 18.90 131 LEU A C 1
ATOM 1504 O O A LEU A 1 131 ? -4.829 -7.670 0.927 0.76 18.04 131 LEU A O 1
ATOM 1505 O O B LEU A 1 131 ? -4.887 -7.915 0.710 0.24 21.39 131 LEU A O 1
ATOM 1514 N N A THR A 1 132 ? -6.799 -8.750 1.207 0.76 17.91 132 THR A N 1
ATOM 1515 N N B THR A 1 132 ? -6.871 -8.833 1.297 0.24 16.60 132 THR A N 1
ATOM 1516 C CA A THR A 1 132 ? -7.495 -7.997 0.157 0.76 19.68 132 THR A CA 1
ATOM 1517 C CA B THR A 1 132 ? -7.657 -8.152 0.269 0.24 16.13 132 THR A CA 1
ATOM 1518 C C A THR A 1 132 ? -8.011 -6.644 0.663 0.76 16.28 132 THR A C 1
ATOM 1519 C C B THR A 1 132 ? -8.110 -6.774 0.746 0.24 14.74 132 THR A C 1
ATOM 1520 O O A THR A 1 132 ? -8.381 -6.491 1.834 0.76 21.11 132 THR A O 1
ATOM 1521 O O B THR A 1 132 ? -8.562 -6.614 1.884 0.24 15.19 132 THR A O 1
ATOM 1528 N N A VAL A 1 133 ? -8.044 -5.664 -0.241 0.76 18.29 133 VAL A N 1
ATOM 1529 N N B VAL A 1 133 ? -7.994 -5.781 -0.138 0.24 17.49 133 VAL A N 1
ATOM 1530 C CA A VAL A 1 133 ? -8.531 -4.315 0.047 0.76 15.73 133 VAL A CA 1
ATOM 1531 C CA B VAL A 1 133 ? -8.525 -4.449 0.132 0.24 18.06 133 VAL A CA 1
ATOM 1532 C C A VAL A 1 133 ? -10.056 -4.308 -0.042 0.76 17.83 133 VAL A C 1
ATOM 1533 C C B VAL A 1 133 ? -10.045 -4.475 0.027 0.24 19.28 133 VAL A C 1
ATOM 1534 O O A VAL A 1 133 ? -10.632 -4.592 -1.098 0.76 18.81 133 VAL A O 1
ATOM 1535 O O B VAL A 1 133 ? -10.608 -4.938 -0.974 0.24 19.57 133 VAL A O 1
ATOM 1542 N N . THR A 1 134 ? -10.719 -3.959 1.058 1.00 18.44 134 THR A N 1
ATOM 1543 C CA . THR A 1 134 ? -12.172 -3.835 1.047 1.00 20.11 134 THR A CA 1
ATOM 1544 C C . THR A 1 134 ? -12.674 -2.403 0.904 1.00 23.52 134 THR A C 1
ATOM 1545 O O . THR A 1 134 ? -13.828 -2.217 0.502 1.00 25.52 134 THR A O 1
ATOM 1549 N N . GLU A 1 135 ? -11.852 -1.391 1.203 1.00 22.61 135 GLU A N 1
ATOM 1550 C CA . GLU A 1 135 ? -12.274 0.002 1.067 1.00 23.31 135 GLU A CA 1
ATOM 1551 C C . GLU A 1 135 ? -11.079 0.908 0.792 1.00 23.08 135 GLU A C 1
ATOM 1552 O O . GLU A 1 135 ? -10.112 0.912 1.561 1.00 25.19 135 GLU A O 1
ATOM 1558 N N . THR A 1 136 ? -11.152 1.668 -0.305 1.00 22.67 136 THR A N 1
ATOM 1559 C CA . THR A 1 136 ? -10.214 2.747 -0.603 1.00 23.94 136 THR A CA 1
ATOM 1560 C C . THR A 1 136 ? -10.832 3.627 -1.687 1.00 26.90 136 THR A C 1
ATOM 1561 O O . THR A 1 136 ? -11.740 3.202 -2.402 1.00 27.57 136 THR A O 1
ATOM 1565 N N . GLU A 1 137 ? -10.342 4.860 -1.788 1.00 28.81 137 GLU A N 1
ATOM 1566 C CA . GLU A 1 137 ? -10.812 5.757 -2.836 1.00 29.45 137 GLU A CA 1
ATOM 1567 C C . GLU A 1 137 ? -10.395 5.229 -4.203 1.00 28.58 137 GLU A C 1
ATOM 1568 O O . GLU A 1 137 ? -9.317 4.642 -4.331 1.00 27.67 137 GLU A O 1
ATOM 1574 N N A PRO A 1 138 ? -11.233 5.402 -5.229 0.45 31.54 138 PRO A N 1
ATOM 1575 N N B PRO A 1 138 ? -11.197 5.439 -5.255 0.55 26.76 138 PRO A N 1
ATOM 1576 C CA A PRO A 1 138 ? -10.931 4.847 -6.554 0.45 35.25 138 PRO A CA 1
ATOM 1577 C CA B PRO A 1 138 ? -10.814 4.933 -6.583 0.55 27.44 138 PRO A CA 1
ATOM 1578 C C A PRO A 1 138 ? -9.582 5.318 -7.078 0.45 38.61 138 PRO A C 1
ATOM 1579 C C B PRO A 1 138 ? -9.569 5.621 -7.118 0.55 28.95 138 PRO A C 1
ATOM 1580 O O A PRO A 1 138 ? -9.177 6.467 -6.882 0.45 41.17 138 PRO A O 1
ATOM 1581 O O B PRO A 1 138 ? -9.258 6.763 -6.771 0.55 30.02 138 PRO A O 1
ATOM 1588 N N A GLY A 1 139 ? -8.894 4.404 -7.759 0.45 39.32 139 GLY A N 1
ATOM 1589 N N B GLY A 1 139 ? -8.854 4.902 -7.977 0.55 27.48 139 GLY A N 1
ATOM 1590 C CA A GLY A 1 139 ? -7.525 4.614 -8.188 0.45 39.75 139 GLY A CA 1
ATOM 1591 C CA B GLY A 1 139 ? -7.753 5.501 -8.698 0.55 29.23 139 GLY A CA 1
ATOM 1592 C C A GLY A 1 139 ? -7.235 5.889 -8.956 0.45 39.01 139 GLY A C 1
ATOM 1593 C C B GLY A 1 139 ? -8.234 6.468 -9.764 0.55 28.77 139 GLY A C 1
ATOM 1594 O O A GLY A 1 139 ? -8.017 6.326 -9.809 0.45 39.58 139 GLY A O 1
ATOM 1595 O O B GLY A 1 139 ? -9.330 6.339 -10.317 0.55 27.78 139 GLY A O 1
ATOM 1596 N N A ILE A 1 140 ? -6.098 6.497 -8.636 0.45 36.23 140 ILE A N 1
ATOM 1597 N N B ILE A 1 140 ? -7.402 7.466 -10.039 0.55 28.75 140 ILE A N 1
ATOM 1598 C CA A ILE A 1 140 ? -5.560 7.603 -9.402 0.45 34.72 140 ILE A CA 1
ATOM 1599 C CA B ILE A 1 140 ? -7.731 8.484 -11.031 0.55 29.99 140 ILE A CA 1
ATOM 1600 C C A ILE A 1 140 ? -4.350 7.048 -10.125 0.45 36.61 140 ILE A C 1
ATOM 1601 C C B ILE A 1 140 ? -6.730 8.492 -12.182 0.55 30.77 140 ILE A C 1
ATOM 1602 O O A ILE A 1 140 ? -4.133 5.835 -10.121 0.45 37.94 140 ILE A O 1
ATOM 1603 O O B ILE A 1 140 ? -7.079 8.846 -13.311 0.55 32.92 140 ILE A O 1
ATOM 1612 N N . GLY A 1 147 ? 5.153 9.095 -5.160 1.00 57.17 147 GLY A N 1
ATOM 1613 C CA . GLY A 1 147 ? 5.557 9.146 -3.766 1.00 57.39 147 GLY A CA 1
ATOM 1614 C C . GLY A 1 147 ? 4.502 9.709 -2.828 1.00 58.07 147 GLY A C 1
ATOM 1615 O O . GLY A 1 147 ? 4.829 10.344 -1.825 1.00 62.32 147 GLY A O 1
ATOM 1616 N N . ALA A 1 148 ? 3.233 9.479 -3.156 1.00 52.35 148 ALA A N 1
ATOM 1617 C CA . ALA A 1 148 ? 2.112 9.913 -2.337 1.00 46.02 148 ALA A CA 1
ATOM 1618 C C . ALA A 1 148 ? 1.300 8.692 -1.933 1.00 41.62 148 ALA A C 1
ATOM 1619 O O . ALA A 1 148 ? 1.287 7.680 -2.642 1.00 44.67 148 ALA A O 1
ATOM 1621 N N . THR A 1 149 ? 0.625 8.779 -0.786 1.00 37.84 149 THR A N 1
ATOM 1622 C CA . THR A 1 149 ? -0.150 7.651 -0.284 1.00 33.46 149 THR A CA 1
ATOM 1623 C C . THR A 1 149 ? -1.586 8.058 0.025 1.00 29.32 149 THR A C 1
ATOM 1624 O O . THR A 1 149 ? -1.932 9.244 0.073 1.00 32.73 149 THR A O 1
ATOM 1628 N N . LYS A 1 150 ? -2.419 7.035 0.235 1.00 30.04 150 LYS A N 1
ATOM 1629 C CA . LYS A 1 150 ? -3.809 7.179 0.645 1.00 27.03 150 LYS A CA 1
ATOM 1630 C C . LYS A 1 150 ? -4.138 6.041 1.608 1.00 25.01 150 LYS A C 1
ATOM 1631 O O . LYS A 1 150 ? -3.438 5.026 1.655 1.00 26.96 150 LYS A O 1
ATOM 1637 N N . SER A 1 151 ? -5.224 6.206 2.364 1.00 27.54 151 SER A N 1
ATOM 1638 C CA . SER A 1 151 ? -5.691 5.171 3.285 1.00 28.86 151 SER A CA 1
ATOM 1639 C C . SER A 1 151 ? -6.397 4.029 2.546 1.00 25.03 151 SER A C 1
ATOM 1640 O O . SER A 1 151 ? -7.059 4.236 1.520 1.00 25.90 151 SER A O 1
ATOM 1643 N N . ALA A 1 152 ? -6.246 2.810 3.081 1.00 22.00 152 ALA A N 1
ATOM 1644 C CA . ALA A 1 152 ? -6.947 1.617 2.613 1.00 19.15 152 ALA A CA 1
ATOM 1645 C C . ALA A 1 152 ? -7.254 0.725 3.811 1.00 19.34 152 ALA A C 1
ATOM 1646 O O . ALA A 1 152 ? -6.439 0.612 4.731 1.00 20.65 152 ALA A O 1
ATOM 1648 N N . THR A 1 153 ? -8.436 0.110 3.801 1.00 19.46 153 THR A N 1
ATOM 1649 C CA . THR A 1 153 ? -8.855 -0.870 4.799 1.00 19.57 153 THR A CA 1
ATOM 1650 C C . THR A 1 153 ? -8.846 -2.251 4.154 1.00 19.55 153 THR A C 1
ATOM 1651 O O . THR A 1 153 ? -9.352 -2.402 3.038 1.00 20.50 153 THR A O 1
ATOM 1655 N N . VAL A 1 154 ? -8.241 -3.236 4.822 1.00 18.16 154 VAL A N 1
ATOM 1656 C CA . VAL A 1 154 ? -8.197 -4.627 4.364 1.00 18.94 154 VAL A CA 1
ATOM 1657 C C . VAL A 1 154 ? -9.205 -5.531 5.079 1.00 18.52 154 VAL A C 1
ATOM 1658 O O . VAL A 1 154 ? -9.883 -5.097 6.015 1.00 19.45 154 VAL A O 1
ATOM 1662 N N . GLU A 1 155 ? -9.287 -6.807 4.655 1.00 17.39 155 GLU A N 1
ATOM 1663 C CA . GLU A 1 155 ? -10.384 -7.709 5.039 1.00 18.27 155 GLU A CA 1
ATOM 1664 C C . GLU A 1 155 ? -10.480 -7.981 6.542 1.00 18.97 155 GLU A C 1
ATOM 1665 O O . GLU A 1 155 ? -11.551 -8.394 7.017 1.00 22.34 155 GLU A O 1
ATOM 1671 N N . THR A 1 156 ? -9.403 -7.776 7.299 1.00 19.53 156 THR A N 1
ATOM 1672 C CA . THR A 1 156 ? -9.433 -7.965 8.743 1.00 18.78 156 THR A CA 1
ATOM 1673 C C . THR A 1 156 ? -9.954 -6.746 9.499 1.00 20.82 156 THR A C 1
ATOM 1674 O O . THR A 1 156 ? -10.113 -6.827 10.722 1.00 23.74 156 THR A O 1
ATOM 1678 N N . GLY A 1 157 ? -10.214 -5.630 8.818 1.00 19.67 157 GLY A N 1
ATOM 1679 C CA . GLY A 1 157 ? -10.497 -4.356 9.454 1.00 22.15 157 GLY A CA 1
ATOM 1680 C C . GLY A 1 157 ? -9.285 -3.463 9.622 1.00 23.25 157 GLY A C 1
ATOM 1681 O O . GLY A 1 157 ? -9.448 -2.273 9.946 1.00 24.14 157 GLY A O 1
ATOM 1682 N N A TYR A 1 158 ? -8.078 -3.984 9.418 0.61 18.06 158 TYR A N 1
ATOM 1683 N N B TYR A 1 158 ? -8.090 -4.019 9.420 0.39 22.92 158 TYR A N 1
ATOM 1684 C CA A TYR A 1 158 ? -6.856 -3.196 9.511 0.61 17.15 158 TYR A CA 1
ATOM 1685 C CA B TYR A 1 158 ? -6.845 -3.280 9.538 0.39 21.63 158 TYR A CA 1
ATOM 1686 C C A TYR A 1 158 ? -6.814 -2.090 8.448 0.61 18.22 158 TYR A C 1
ATOM 1687 C C B TYR A 1 158 ? -6.723 -2.217 8.449 0.39 23.26 158 TYR A C 1
ATOM 1688 O O A TYR A 1 158 ? -7.151 -2.314 7.291 0.61 19.44 158 TYR A O 1
ATOM 1689 O O B TYR A 1 158 ? -7.107 -2.432 7.298 0.39 24.43 158 TYR A O 1
ATOM 1706 N N A THR A 1 159 ? -6.401 -0.881 8.838 0.61 20.80 159 THR A N 1
ATOM 1707 N N B THR A 1 159 ? -6.198 -1.052 8.825 0.39 25.20 159 THR A N 1
ATOM 1708 C CA A THR A 1 159 ? -6.263 0.244 7.906 0.61 21.28 159 THR A CA 1
ATOM 1709 C CA B THR A 1 159 ? -6.006 0.056 7.898 0.39 24.76 159 THR A CA 1
ATOM 1710 C C A THR A 1 159 ? -4.791 0.653 7.833 0.61 21.87 159 THR A C 1
ATOM 1711 C C B THR A 1 159 ? -4.529 0.414 7.801 0.39 26.13 159 THR A C 1
ATOM 1712 O O A THR A 1 159 ? -4.099 0.652 8.862 0.61 25.60 159 THR A O 1
ATOM 1713 O O B THR A 1 159 ? -3.781 0.301 8.782 0.39 29.07 159 THR A O 1
ATOM 1720 N N A LEU A 1 160 ? -4.292 0.991 6.630 0.61 18.71 160 LEU A N 1
ATOM 1721 N N B LEU A 1 160 ? -4.117 0.871 6.617 0.39 25.88 160 LEU A N 1
ATOM 1722 C CA A LEU A 1 160 ? -2.884 1.375 6.451 0.61 18.54 160 LEU A CA 1
ATOM 1723 C CA B LEU A 1 160 ? -2.733 1.276 6.405 0.39 24.53 160 LEU A CA 1
ATOM 1724 C C A LEU A 1 160 ? -2.732 2.309 5.245 0.61 20.84 160 LEU A C 1
ATOM 1725 C C B LEU A 1 160 ? -2.646 2.193 5.190 0.39 24.06 160 LEU A C 1
ATOM 1726 O O A LEU A 1 160 ? -3.631 2.425 4.407 0.61 22.08 160 LEU A O 1
ATOM 1727 O O B LEU A 1 160 ? -3.519 2.191 4.318 0.39 25.69 160 LEU A O 1
ATOM 1736 N N . ASN A 1 161 ? -1.564 2.965 5.142 1.00 22.50 161 ASN A N 1
ATOM 1737 C CA . ASN A 1 161 ? -1.264 3.825 3.984 1.00 21.58 161 ASN A CA 1
ATOM 1738 C C . ASN A 1 161 ? -0.689 3.021 2.809 1.00 21.88 161 ASN A C 1
ATOM 1739 O O . ASN A 1 161 ? 0.206 2.193 2.995 1.00 24.55 161 ASN A O 1
ATOM 1744 N N . VAL A 1 162 ? -1.183 3.289 1.601 1.00 22.68 162 VAL A N 1
ATOM 1745 C CA . VAL A 1 162 ? -0.814 2.552 0.382 1.00 23.92 162 VAL A CA 1
ATOM 1746 C C . VAL A 1 162 ? -0.641 3.532 -0.780 1.00 24.03 162 VAL A C 1
ATOM 1747 O O . VAL A 1 162 ? -1.118 4.667 -0.730 1.00 22.58 162 VAL A O 1
ATOM 1751 N N . PRO A 1 163 ? 0.051 3.097 -1.848 1.00 23.84 163 PRO A N 1
ATOM 1752 C CA . PRO A 1 163 ? 0.221 3.967 -3.030 1.00 25.14 163 PRO A CA 1
ATOM 1753 C C . PRO A 1 163 ? -1.101 4.277 -3.721 1.00 24.52 163 PRO A C 1
ATOM 1754 O O . PRO A 1 163 ? -2.086 3.543 -3.602 1.00 23.91 163 PRO A O 1
ATOM 1758 N N . LEU A 1 164 ? -1.102 5.382 -4.485 1.00 25.44 164 LEU A N 1
ATOM 1759 C CA . LEU A 1 164 ? -2.334 5.851 -5.122 1.00 25.99 164 LEU A CA 1
ATOM 1760 C C . LEU A 1 164 ? -2.884 4.865 -6.151 1.00 25.38 164 LEU A C 1
ATOM 1761 O O . LEU A 1 164 ? -4.094 4.861 -6.406 1.00 27.12 164 LEU A O 1
ATOM 1766 N N . PHE A 1 165 ? -2.028 4.031 -6.759 1.00 26.93 165 PHE A N 1
ATOM 1767 C CA . PHE A 1 165 ? -2.508 3.128 -7.806 1.00 27.17 165 PHE A CA 1
ATOM 1768 C C . PHE A 1 165 ? -3.303 1.933 -7.285 1.00 26.46 165 PHE A C 1
ATOM 1769 O O . PHE A 1 165 ? -3.877 1.202 -8.101 1.00 28.07 165 PHE A O 1
ATOM 1777 N N . VAL A 1 166 ? -3.372 1.718 -5.965 1.00 24.82 166 VAL A N 1
ATOM 1778 C CA . VAL A 1 166 ? -4.057 0.540 -5.434 1.00 21.58 166 VAL A CA 1
ATOM 1779 C C . VAL A 1 166 ? -5.566 0.685 -5.604 1.00 22.79 166 VAL A C 1
ATOM 1780 O O . VAL A 1 166 ? -6.127 1.773 -5.415 1.00 25.46 166 VAL A O 1
ATOM 1784 N N . ASN A 1 167 ? -6.228 -0.417 -5.988 1.00 22.43 167 ASN A N 1
ATOM 1785 C CA . ASN A 1 167 ? -7.667 -0.487 -6.214 1.00 23.52 167 ASN A CA 1
ATOM 1786 C C . ASN A 1 167 ? -8.336 -1.389 -5.173 1.00 20.97 167 ASN A C 1
ATOM 1787 O O . ASN A 1 167 ? -7.723 -2.331 -4.653 1.00 20.90 167 ASN A O 1
ATOM 1792 N N . GLU A 1 168 ? -9.610 -1.116 -4.880 1.00 20.75 168 GLU A N 1
ATOM 1793 C CA . GLU A 1 168 ? -10.401 -2.065 -4.092 1.00 23.36 168 GLU A CA 1
ATOM 1794 C C . GLU A 1 168 ? -10.364 -3.441 -4.747 1.00 19.26 168 GLU A C 1
ATOM 1795 O O . GLU A 1 168 ? -10.448 -3.559 -5.978 1.00 20.25 168 GLU A O 1
ATOM 1801 N N . GLY A 1 169 ? -10.217 -4.483 -3.927 1.00 18.29 169 GLY A N 1
ATOM 1802 C CA . GLY A 1 169 ? -10.078 -5.843 -4.407 1.00 17.94 169 GLY A CA 1
ATOM 1803 C C . GLY A 1 169 ? -8.650 -6.309 -4.644 1.00 18.47 169 GLY A C 1
ATOM 1804 O O . GLY A 1 169 ? -8.444 -7.511 -4.874 1.00 19.20 169 GLY A O 1
ATOM 1805 N N . ASP A 1 170 ? -7.669 -5.404 -4.631 1.00 19.87 170 ASP A N 1
ATOM 1806 C CA . ASP A 1 170 ? -6.274 -5.795 -4.790 1.00 18.27 170 ASP A CA 1
ATOM 1807 C C . ASP A 1 170 ? -5.828 -6.652 -3.602 1.00 17.79 170 ASP A C 1
ATOM 1808 O O . ASP A 1 170 ? -6.326 -6.512 -2.482 1.00 20.19 170 ASP A O 1
ATOM 1813 N N . VAL A 1 171 ? -4.869 -7.539 -3.842 1.00 19.15 171 VAL A N 1
ATOM 1814 C CA . VAL A 1 171 ? -4.254 -8.328 -2.774 1.00 21.78 171 VAL A CA 1
ATOM 1815 C C . VAL A 1 171 ? -2.955 -7.644 -2.375 1.00 19.81 171 VAL A C 1
ATOM 1816 O O . VAL A 1 171 ? -2.055 -7.476 -3.206 1.00 24.35 171 VAL A O 1
ATOM 1820 N N . LEU A 1 172 ? -2.835 -7.258 -1.101 1.00 19.03 172 LEU A N 1
ATOM 1821 C CA . LEU A 1 172 ? -1.631 -6.594 -0.617 1.00 17.96 172 LEU A CA 1
ATOM 1822 C C . LEU A 1 172 ? -0.766 -7.553 0.194 1.00 18.28 172 LEU A C 1
ATOM 1823 O O . LEU A 1 172 ? -1.287 -8.354 0.977 1.00 20.19 172 LEU A O 1
ATOM 1828 N N . ILE A 1 173 ? 0.554 -7.453 0.015 1.00 17.72 173 ILE A N 1
ATOM 1829 C CA . ILE A 1 173 ? 1.532 -8.127 0.875 1.00 18.33 173 ILE A CA 1
ATOM 1830 C C . ILE A 1 173 ? 1.965 -7.148 1.964 1.00 17.22 173 ILE A C 1
ATOM 1831 O O . ILE A 1 173 ? 2.486 -6.063 1.676 1.00 17.43 173 ILE A O 1
ATOM 1836 N N . ILE A 1 174 ? 1.719 -7.521 3.228 1.00 17.35 174 ILE A N 1
ATOM 1837 C CA . ILE A 1 174 ? 1.904 -6.669 4.410 1.00 16.51 174 ILE A CA 1
ATOM 1838 C C . ILE A 1 174 ? 2.848 -7.348 5.398 1.00 18.56 174 ILE A C 1
ATOM 1839 O O . ILE A 1 174 ? 2.766 -8.562 5.626 1.00 17.70 174 ILE A O 1
ATOM 1844 N N . ASN A 1 175 ? 3.756 -6.560 5.971 1.00 17.09 175 ASN A N 1
ATOM 1845 C CA . ASN A 1 175 ? 4.703 -7.040 6.976 1.00 18.57 175 ASN A CA 1
ATOM 1846 C C . ASN A 1 175 ? 3.998 -7.104 8.339 1.00 17.23 175 ASN A C 1
ATOM 1847 O O . ASN A 1 175 ? 3.466 -6.091 8.800 1.00 18.92 175 ASN A O 1
ATOM 1852 N N . THR A 1 176 ? 4.006 -8.286 8.998 1.00 18.19 176 THR A N 1
ATOM 1853 C CA . THR A 1 176 ? 3.296 -8.441 10.276 1.00 19.41 176 THR A CA 1
ATOM 1854 C C . THR A 1 176 ? 4.089 -7.923 11.467 1.00 21.51 176 THR A C 1
ATOM 1855 O O . THR A 1 176 ? 3.520 -7.808 12.564 1.00 25.48 176 THR A O 1
ATOM 1859 N N . GLY A 1 177 ? 5.374 -7.618 11.280 1.00 22.27 177 GLY A N 1
ATOM 1860 C CA . GLY A 1 177 ? 6.180 -7.022 12.325 1.00 24.77 177 GLY A CA 1
ATOM 1861 C C . GLY A 1 177 ? 5.914 -5.541 12.521 1.00 26.23 177 GLY A C 1
ATOM 1862 O O . GLY A 1 177 ? 5.732 -5.098 13.656 1.00 32.71 177 GLY A O 1
ATOM 1863 N N . ASP A 1 178 ? 5.906 -4.757 11.440 1.00 21.86 178 ASP A N 1
ATOM 1864 C CA . ASP A 1 178 ? 5.682 -3.315 11.532 1.00 23.74 178 ASP A CA 1
ATOM 1865 C C . ASP A 1 178 ? 4.377 -2.830 10.900 1.00 22.60 178 ASP A C 1
ATOM 1866 O O . ASP A 1 178 ? 4.088 -1.630 10.967 1.00 26.91 178 ASP A O 1
ATOM 1871 N N . GLY A 1 179 ? 3.566 -3.725 10.331 1.00 19.67 179 GLY A N 1
ATOM 1872 C CA . GLY A 1 179 ? 2.295 -3.347 9.730 1.00 18.58 179 GLY A CA 1
ATOM 1873 C C . GLY A 1 179 ? 2.366 -2.640 8.385 1.00 21.51 179 GLY A C 1
ATOM 1874 O O . GLY A 1 179 ? 1.342 -2.119 7.927 1.00 22.03 179 GLY A O 1
ATOM 1875 N N . SER A 1 180 ? 3.529 -2.583 7.743 1.00 22.53 180 SER A N 1
ATOM 1876 C CA . SER A 1 180 ? 3.694 -1.770 6.540 1.00 21.40 180 SER A CA 1
ATOM 1877 C C . SER A 1 180 ? 3.366 -2.503 5.238 1.00 19.91 180 SER A C 1
ATOM 1878 O O . SER A 1 180 ? 3.519 -3.721 5.106 1.00 18.92 180 SER A O 1
ATOM 1881 N N . TYR A 1 181 ? 2.949 -1.715 4.254 1.00 20.12 181 TYR A N 1
ATOM 1882 C CA . TYR A 1 181 ? 2.742 -2.225 2.904 1.00 18.20 181 TYR A CA 1
ATOM 1883 C C . TYR A 1 181 ? 4.087 -2.565 2.256 1.00 18.54 181 TYR A C 1
ATOM 1884 O O . TYR A 1 181 ? 5.036 -1.775 2.323 1.00 21.38 181 TYR A O 1
ATOM 1893 N N . ILE A 1 182 ? 4.162 -3.730 1.592 1.00 18.44 182 ILE A N 1
ATOM 1894 C CA . ILE A 1 182 ? 5.351 -4.126 0.814 1.00 19.57 182 ILE A CA 1
ATOM 1895 C C . ILE A 1 182 ? 5.115 -4.015 -0.701 1.00 21.14 182 ILE A C 1
ATOM 1896 O O . ILE A 1 182 ? 5.861 -3.327 -1.401 1.00 24.42 182 ILE A O 1
ATOM 1901 N N . SER A 1 183 ? 4.108 -4.727 -1.226 1.00 20.06 183 SER A N 1
ATOM 1902 C CA . SER A 1 183 ? 3.834 -4.754 -2.673 1.00 25.09 183 SER A CA 1
ATOM 1903 C C . SER A 1 183 ? 2.464 -5.384 -2.898 1.00 25.89 183 SER A C 1
ATOM 1904 O O . SER A 1 183 ? 1.778 -5.760 -1.946 1.00 24.46 183 SER A O 1
ATOM 1907 N N . ARG A 1 184 ? 2.061 -5.512 -4.173 1.00 30.83 184 ARG A N 1
ATOM 1908 C CA . ARG A 1 184 ? 0.807 -6.185 -4.495 1.00 31.19 184 ARG A CA 1
ATOM 1909 C C . ARG A 1 184 ? 1.048 -7.642 -4.870 1.00 37.24 184 ARG A C 1
ATOM 1910 O O . ARG A 1 184 ? 2.073 -7.994 -5.464 1.00 41.20 184 ARG A O 1
ATOM 1918 N N A GLY A 1 185 ? 0.067 -8.483 -4.565 0.52 38.25 185 GLY A N 1
ATOM 1919 N N B GLY A 1 185 ? 0.099 -8.491 -4.495 0.48 38.97 185 GLY A N 1
ATOM 1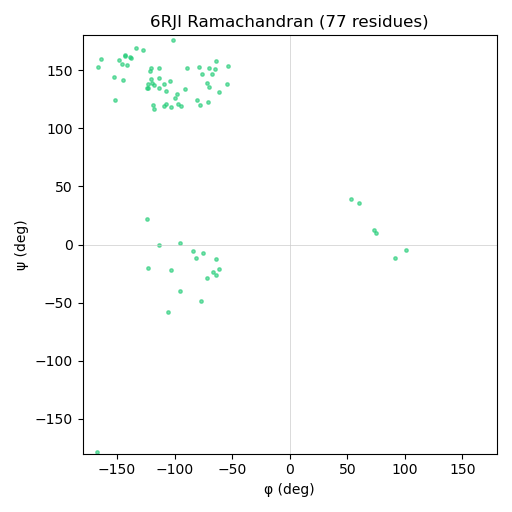920 C CA A GLY A 1 185 ? 0.133 -9.886 -4.937 0.52 38.34 185 GLY A CA 1
ATOM 1921 C CA B GLY A 1 185 ? 0.222 -9.918 -4.730 0.48 39.52 185 GLY A CA 1
ATOM 1922 C C A GLY A 1 185 ? -0.560 -10.208 -6.249 0.52 37.00 185 GLY A C 1
ATOM 1923 C C B GLY A 1 185 ? -0.411 -10.367 -6.030 0.48 37.34 185 GLY A C 1
ATOM 1924 O O A GLY A 1 185 ? 0.083 -10.415 -7.283 0.52 36.38 185 GLY A O 1
ATOM 1925 O O B GLY A 1 185 ? -1.612 -10.197 -6.228 0.48 37.49 185 GLY A O 1
#

B-factor: mean 27.39, std 8.76, range [8.97, 70.94]

Sequence (179 aa):
MISVNDFKTGLTTIISVDNAIWKVVIIDDFFQQHHVKKPPGGKKGGSSAAFVRSKLRNNLLRRTTGAIIQQEKTTFFRRAAGGEEKKVVEEPAAMMIIENRRMQQYYLYAADDGGDDNHVFMDNESFEQTELSSSSDDYYLLKKEEEELLNYLKKEEGGMEVQIIQQTTYEGGEETTIGVEELPKTVELLTTVVTETEPPGGIIGATKSATVETGYYTTLLNVPLFVNEGDVLIINTGDGSYISRGG

Organism: Staphylococcus aureus (strain NCTC 8325 / PS 47) (NCBI:txid93061)

Nearest PDB structures (foldseek):
  6rji-assembly1_A  TM=1.006E+00  e=5.212E-32  Staphylococcus aureus subsp. aureus NCTC 8325
  6rk3-assembly1_A  TM=8.563E-01  e=9.599E-27  Staphylococcus aureus
  6s8z-assembly1_A  TM=7.092E-01  e=2.763E-19  Corynebacterium glutamicum
  3a5z-assembly2_H  TM=8.358E-01  e=7.367E-18  Escherichia coli
  1yby-assembly1_B  TM=6.045E-01  e=4.715E-20  Acetivibrio thermocellus

Radius of gyration: 22.72 Å; Cα contacts (8 Å, |Δi|>4): 527; chains: 1; bounding box: 55×44×62 Å

Secondary structure (DSSP, 8-state):
-B-TTS--TT-EEEETTEEEEEEEEEEE--SSSS-EEEEEEEETTT--EEEEEE-TT--BEE-PPEEEEEEEEEEETTEEEEEETTT--EEEEETTTSTTGGGT--TT-EEEEEEETTEEEEEEPPSEEEEEEEEEPPP---EEEEEETTS-EEEEETT--TTPEEEEETTT--EEEE-

Solvent-accessible surface area: 10726 Å² total; per-residue (Å²): 79,27,36,9,101,99,18,133,92,28,38,35,0,22,31,100,164,19,4,6,77,1,66,84,62,107,59,26,150,42,94,197,62,76,25,40,0,117,1,102,0,103,22,41,122,102,29,49,91,86,127,38,38,4,139,44,75,80,134,7,97,73,5,136,56,48,91,103,159,8,52,11,36,105,55,74,74,83,57,12,8,0,40,10,59,158,55,136,118,111,54,113,14,41,24,115,92,0,127,119,51,43,36,22,10,74,125,41,20,97,5,43,8,35,30,20,126,68,80,37,29,19,22,82,25,45,157,62,11,84,0,46,4,78,114,13,131,111,41,164,142,58,87,30,65,2,33,1,79,43,52,41,71,16,104,0,29,56,107,0,69,102,53,28,51,0,43,0,48,25,73,107,5,48,51,88,45,107,73

Foldseek 3Di:
DDFQVHDDFFFWFDDPNFIWGFHDKDWDDDDPDFIWMWTWIAGLQPRDIDIDIGGGPDDTGGWDKDKFKWFFADDDDQWTWIAGPPPRDIDTDGCVVCVLCLLADDHGFIWMWIDTPPHTRDIGGPQKHKWFWADDDAAPVDWGWTATPSRDIDTDDRHDHHGWIFIAGSVPGDTDGTD

CATH classification: 2.30.30.30 (+2 more: 2.40.50.140, 2.40.50.140)

InterPro domains:
  IPR001059 Translation elongation factor P/YeiP, central [PF01132] (65-123)
  IPR001059 Translation elongation factor P/YeiP, central [SM01185] (67-121)
  IPR001059 Translation elongation factor P/YeiP, central [cd04470] (66-126)
  IPR008991 Translation protein SH3-like domain superfamily [SSF50104] (1-62)
  IPR011768 Translation elongation factor P [MF_00141] (1-185)
  IPR011768 Translation elongation factor P [TIGR00038] (2-184)
  IPR012340 Nucleic acid-binding, OB-fold [G3DSA:2.40.50.140] (64-126)
  IPR012340 Nucleic acid-binding, OB-fold [G3DSA:2.40.50.140] (128-185)
  IPR012340 Nucleic acid-binding, OB-fold [SSF50249] (65-129)
  IPR012340 Nucleic acid-binding, OB-fold [SSF50249] (128-184)
  IPR013185 Translation elongation factor, KOW-like [PF08207] (3-60)
  IPR013852 Translation elongation factor P/YeiP, conserved site [PS01275] (150-169)
  IPR014722 Large ribosomal subunit protein uL2, domain 2 [G3DSA:2.30.30.30] (1-63)
  IPR015365 Elongation factor P, C-terminal [PF09285] (129-184)
  IPR015365 Elongation factor P, C-terminal [SM00841] (129-184)
  IPR015365 Elongation factor P, C-terminal [cd05794] (129-184)
  IPR020599 Translation elongation factor P/YeiP [PIRSF005901] (1-184)
  IPR020599 Translation elongation factor P/YeiP [PTHR30053] (2-184)